Protein AF-A0A9P6KP27-F1 (afdb_monomer)

Sequence (230 aa):
MNKGDGKASRTPEKTGGDLRHHETIVHGTLKETIHSPPRKRSSQKEKKKATHSQTESHKRSKRKPKRSHPPRQKRAQQLPSHSYPHNDTRFPPPNTASPHPLHLSTKDGDHLAYHLLYENTDRKLSQQAKTFLSAAKTFRHDLPDDLDRETFVKTALQERKGIHRISDGRRGNIWRVDGAETQLAACLLGMKGVVVSAKGRRERFDLFGEGLEEAEGDVLLISRKVVYGE

pLDDT: mean 76.5, std 20.14, range [37.34, 97.56]

Nearest PDB structures (foldseek):
  3njc-assembly1_B  TM=3.451E-01  e=1.610E-01  Bacillus subtilis subsp. subtilis str. 168

Radius of gyration: 32.19 Å; Cα contacts (8 Å, |Δi|>4): 265; chains: 1; bounding box: 82×93×99 Å

Mean predicted aligned error: 16.48 Å

Solvent-accessible surface area (backbone atoms only — not comparable to full-atom values): 14837 Å² total; per-residue (Å²): 133,83,91,81,84,89,83,88,81,83,84,81,88,78,82,88,81,79,88,80,88,74,87,76,86,75,90,78,86,77,87,76,83,79,78,74,75,84,81,79,80,77,86,81,87,76,93,85,78,94,85,79,89,83,89,82,91,79,80,92,73,92,73,78,87,73,82,74,72,75,79,79,74,75,73,74,77,76,68,67,60,89,58,26,68,93,68,39,76,83,52,81,36,80,64,42,65,50,87,60,73,45,69,43,69,33,86,87,71,50,76,44,43,24,43,53,35,46,56,29,58,30,69,67,45,40,49,52,44,52,52,50,56,53,50,27,57,52,44,53,69,71,53,59,91,87,58,56,65,68,57,54,51,46,50,30,65,73,70,47,55,54,43,44,81,43,41,78,53,90,87,30,34,34,31,42,25,40,47,93,34,53,54,56,53,18,46,45,56,71,40,89,56,42,68,82,44,97,84,65,49,36,28,29,42,42,70,29,28,37,32,34,80,98,37,57,64,19,42,28,32,34,34,37,77,62,78,78,83,128

Secondary structure (DSSP, 8-state):
-----------------------------------PPP------------------------------PPP---------GGGSGGG-TTSPPTT----S-EEEE-TTS-EEEEEE-TT---HHHHHHHHHHHHHHHHHHHSS-TTS-HHHHHHHHHHHT-SEEEEE--TT-EEEEE-GGGHHHHHHHHH-S-EE-STT--EEEEEEEEEE-GGGTT-EEEEEEE-----

Foldseek 3Di:
DDDDDDDDDDDDDDDDDDDDDDDDDDPPDDDDPPPDDDPPPDDDDDDDDDDDDDDDDDDDDDDDDDPPDPPPPPPPPPPPCVQDVVSDVQDGHALEADPAWDWHQFPVRDIWTWDFLGNHNHPVSVVVQVVLLVVLVVLLVVPPPPDDLLVVLVCCLVVVPQKDFGDQDDQFTKMKGALVVSSSVSSQQPDPWHQNDPVRWTWHKDFTTATDDVRHNITMIGIDTDDDDD

Organism: NCBI:txid565426

Structure (mmCIF, N/CA/C/O backbone):
data_AF-A0A9P6KP27-F1
#
_entry.id   AF-A0A9P6KP27-F1
#
loop_
_atom_site.group_PDB
_atom_site.id
_atom_site.type_symbol
_atom_site.label_atom_id
_atom_site.label_alt_id
_atom_site.label_comp_id
_atom_site.label_asym_id
_atom_site.label_entity_id
_atom_site.label_seq_id
_atom_site.pdbx_PDB_ins_code
_atom_site.Cartn_x
_atom_site.Cartn_y
_atom_site.Cartn_z
_atom_site.occupancy
_atom_site.B_iso_or_equiv
_atom_site.auth_seq_id
_atom_site.auth_comp_id
_atom_site.auth_asym_id
_atom_site.auth_atom_id
_atom_site.pdbx_PDB_model_num
ATOM 1 N N . MET A 1 1 ? -42.965 51.734 -47.320 1.00 37.34 1 MET A N 1
ATOM 2 C CA . MET A 1 1 ? -44.208 51.046 -47.732 1.00 37.34 1 MET A CA 1
ATOM 3 C C . MET A 1 1 ? -44.084 49.572 -47.360 1.00 37.34 1 MET A C 1
ATOM 5 O O . MET A 1 1 ? -43.063 49.000 -47.698 1.00 37.34 1 MET A O 1
ATOM 9 N N . ASN A 1 2 ? -45.092 49.062 -46.632 1.00 39.25 2 ASN A N 1
ATOM 10 C CA . ASN A 1 2 ? -45.511 47.673 -46.317 1.00 39.25 2 ASN A CA 1
ATOM 11 C C . ASN A 1 2 ? -44.461 46.647 -45.836 1.00 39.25 2 ASN A C 1
ATOM 13 O O . ASN A 1 2 ? -43.487 46.390 -46.523 1.00 39.25 2 ASN A O 1
ATOM 17 N N . LYS A 1 3 ? -44.536 46.113 -44.602 1.00 47.28 3 LYS A N 1
ATOM 18 C CA . LYS A 1 3 ? -45.540 45.195 -43.987 1.00 47.28 3 LYS A CA 1
ATOM 19 C C . LYS A 1 3 ? -45.663 43.835 -44.698 1.00 47.28 3 LYS A C 1
ATOM 21 O O . LYS A 1 3 ? -45.990 43.800 -45.877 1.00 47.28 3 LYS A O 1
ATOM 26 N N . GLY A 1 4 ? -45.488 42.761 -43.922 1.00 45.09 4 GLY A N 1
ATOM 27 C CA . GLY A 1 4 ? -45.838 41.366 -44.236 1.00 45.09 4 GLY A CA 1
ATOM 28 C C . GLY A 1 4 ? -45.051 40.409 -43.328 1.00 45.09 4 GLY A C 1
ATOM 29 O O . GLY A 1 4 ? -43.864 40.216 -43.552 1.00 45.09 4 GLY A O 1
ATOM 30 N N . ASP A 1 5 ? -45.562 40.074 -42.136 1.00 51.44 5 ASP A N 1
ATOM 31 C CA . ASP A 1 5 ? -46.306 38.828 -41.826 1.00 51.44 5 ASP A CA 1
ATOM 32 C C . ASP A 1 5 ? -45.404 37.579 -41.957 1.00 51.44 5 ASP A C 1
ATOM 34 O O . ASP A 1 5 ? -44.911 37.268 -43.029 1.00 51.44 5 ASP A O 1
ATOM 38 N N . GLY A 1 6 ? -45.054 36.825 -40.912 1.00 47.12 6 GLY A N 1
ATOM 39 C CA . GLY A 1 6 ? -45.907 36.286 -39.858 1.00 47.12 6 GLY A CA 1
ATOM 40 C C . GLY A 1 6 ? -46.233 34.823 -40.184 1.00 47.12 6 GLY A C 1
ATOM 41 O O . GLY A 1 6 ? -47.074 34.574 -41.040 1.00 47.12 6 GLY A O 1
ATOM 42 N N . LYS A 1 7 ? -45.592 33.853 -39.509 1.00 58.19 7 LYS A N 1
ATOM 43 C CA . LYS A 1 7 ? -46.154 32.502 -39.300 1.00 58.19 7 LYS A CA 1
ATOM 44 C C . LYS A 1 7 ? -45.407 31.714 -38.221 1.00 58.19 7 LYS A C 1
ATOM 46 O O . LYS A 1 7 ? -44.311 31.204 -38.425 1.00 58.19 7 LYS A O 1
ATOM 51 N N . ALA A 1 8 ? -46.074 31.605 -37.077 1.00 48.78 8 ALA A N 1
ATOM 52 C CA . ALA A 1 8 ? -45.859 30.583 -36.067 1.00 48.78 8 ALA A CA 1
ATOM 53 C C . ALA A 1 8 ? -46.429 29.233 -36.544 1.00 48.78 8 ALA A C 1
ATOM 55 O O . ALA A 1 8 ? -47.443 29.187 -37.243 1.00 48.78 8 ALA A O 1
ATOM 56 N N . SER A 1 9 ? -45.810 28.124 -36.143 1.00 62.41 9 SER A N 1
ATOM 57 C CA . SER A 1 9 ? -46.372 26.764 -36.202 1.00 62.41 9 SER A CA 1
ATOM 58 C C . SER A 1 9 ? -45.703 25.954 -35.087 1.00 62.41 9 SER A C 1
ATOM 60 O O . SER A 1 9 ? -44.496 25.762 -35.105 1.00 62.41 9 SER A O 1
ATOM 62 N N . ARG A 1 10 ? -46.395 25.823 -33.950 1.00 54.41 10 ARG A N 1
ATOM 63 C CA . ARG A 1 10 ? -47.150 24.634 -33.503 1.00 54.41 10 ARG A CA 1
ATOM 64 C C . ARG A 1 10 ? -46.257 23.493 -32.996 1.00 54.41 10 ARG A C 1
ATOM 66 O O . ARG A 1 10 ? -45.622 22.777 -33.760 1.00 54.41 10 ARG A O 1
ATOM 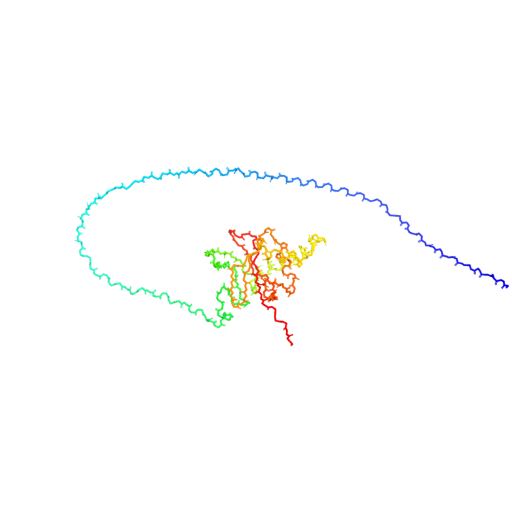73 N N . THR A 1 11 ? -46.297 23.347 -31.675 1.00 49.59 11 THR A N 1
ATOM 74 C CA . THR A 1 11 ? -46.007 22.150 -30.880 1.00 49.59 11 THR A CA 1
ATOM 75 C C . THR A 1 11 ? -46.818 20.935 -31.343 1.00 49.59 11 THR A C 1
ATOM 77 O O . THR A 1 11 ? -47.882 21.086 -31.951 1.00 49.59 11 THR A O 1
ATOM 80 N N . PRO A 1 12 ? -46.379 19.731 -30.946 1.00 62.91 12 PRO A N 1
ATOM 81 C CA . PRO A 1 12 ? -47.334 18.803 -30.365 1.00 62.91 12 PRO A CA 1
ATOM 82 C C . PRO A 1 12 ? -46.936 18.381 -28.950 1.00 62.91 12 PRO A C 1
ATOM 84 O O . PRO A 1 12 ? -45.796 18.017 -28.659 1.00 62.91 12 PRO A O 1
ATOM 87 N N . GLU A 1 13 ? -47.948 18.438 -28.094 1.00 50.09 13 GLU A N 1
ATOM 88 C CA . GLU A 1 13 ? -48.051 17.795 -26.794 1.00 50.09 13 GLU A CA 1
ATOM 89 C C . GLU A 1 13 ? -47.757 16.291 -26.882 1.00 50.09 13 GLU A C 1
ATOM 91 O O . GLU A 1 13 ? -48.219 15.598 -27.791 1.00 50.09 13 GLU A O 1
ATOM 96 N N . LYS A 1 14 ? -47.070 15.764 -25.867 1.00 56.59 14 LYS A N 1
ATOM 97 C CA . LYS A 1 14 ? -47.249 14.380 -25.427 1.00 56.59 14 LYS A CA 1
ATOM 98 C C . LYS A 1 14 ? -47.461 14.371 -23.916 1.00 56.59 14 LYS A C 1
ATOM 100 O O . LYS A 1 14 ? -46.520 14.527 -23.145 1.00 56.59 14 LYS A O 1
ATOM 105 N N . THR A 1 15 ? -48.741 14.280 -23.553 1.00 53.50 15 THR A N 1
ATOM 106 C CA . THR A 1 15 ? -49.311 13.285 -22.623 1.00 53.50 15 THR A CA 1
ATOM 107 C C . THR A 1 15 ? -48.266 12.464 -21.853 1.00 53.50 15 THR A C 1
ATOM 109 O O . THR A 1 15 ? -47.443 11.773 -22.441 1.00 53.50 15 THR A O 1
ATOM 112 N N . GLY A 1 16 ? -48.221 12.518 -20.523 1.00 43.81 16 GLY A N 1
ATOM 113 C CA . GLY A 1 16 ? -49.333 12.135 -19.652 1.00 43.81 16 GLY A CA 1
ATOM 114 C C . GLY A 1 16 ? -49.250 10.627 -19.411 1.00 43.81 16 GLY A C 1
ATOM 115 O O . GLY A 1 16 ? -49.905 9.857 -20.106 1.00 43.81 16 GLY A O 1
ATOM 116 N N . GLY A 1 17 ? -48.377 10.223 -18.486 1.00 53.19 17 GLY A N 1
ATOM 117 C CA . GLY A 1 17 ? -48.142 8.838 -18.088 1.00 53.19 17 GLY A CA 1
ATOM 118 C C . GLY A 1 17 ? -48.156 8.751 -16.571 1.00 53.19 17 GLY A C 1
ATOM 119 O O . GLY A 1 17 ? -47.247 9.239 -15.907 1.00 53.19 17 GLY A O 1
ATOM 120 N N . ASP A 1 18 ? -49.255 8.199 -16.088 1.00 47.81 18 ASP A N 1
ATOM 121 C CA . ASP A 1 18 ? -49.755 8.206 -14.726 1.00 47.81 18 ASP A CA 1
ATOM 122 C C . ASP A 1 18 ? -48.993 7.282 -13.760 1.00 47.81 18 ASP A C 1
ATOM 124 O O . ASP A 1 18 ? -48.368 6.297 -14.158 1.00 47.81 18 ASP A O 1
ATOM 128 N N . LEU A 1 19 ? -49.126 7.631 -12.479 1.00 51.78 19 LEU A N 1
ATOM 129 C CA . LEU A 1 19 ? -48.904 6.870 -11.249 1.00 51.78 19 LEU A CA 1
ATOM 130 C C . LEU A 1 19 ? -48.505 5.384 -11.371 1.00 51.78 19 LEU A C 1
ATOM 132 O O . LEU A 1 19 ? -49.312 4.561 -11.801 1.00 51.78 19 LEU A O 1
ATOM 136 N N . ARG A 1 20 ? -47.391 5.010 -10.715 1.00 54.81 20 ARG A N 1
ATOM 137 C CA . ARG A 1 20 ? -47.382 3.918 -9.713 1.00 54.81 20 ARG A CA 1
ATOM 138 C C . ARG A 1 20 ? -46.433 4.238 -8.562 1.00 54.81 20 ARG A C 1
ATOM 140 O O . ARG A 1 20 ? -45.215 4.182 -8.697 1.00 54.81 20 ARG A O 1
ATOM 147 N N . HIS A 1 21 ? -47.035 4.528 -7.416 1.00 50.09 21 HIS A N 1
ATOM 148 C CA . HIS A 1 21 ? -46.403 4.428 -6.112 1.00 50.09 21 HIS A CA 1
ATOM 149 C C . HIS A 1 21 ? -46.003 2.971 -5.858 1.00 50.09 21 HIS A C 1
ATOM 151 O O . HIS A 1 21 ? -46.862 2.095 -5.796 1.00 50.09 21 HIS A O 1
ATOM 157 N N . HIS A 1 22 ? -44.712 2.724 -5.669 1.00 46.62 22 HIS A N 1
ATOM 158 C CA . HIS A 1 22 ? -44.250 1.603 -4.863 1.00 46.62 22 HIS A CA 1
ATOM 159 C C . HIS A 1 22 ? -43.457 2.179 -3.694 1.00 46.62 22 HIS A C 1
ATOM 161 O O . HIS A 1 22 ? -42.242 2.347 -3.753 1.00 46.62 22 HIS A O 1
ATOM 167 N N . GLU A 1 23 ? -44.181 2.488 -2.619 1.00 42.44 23 GLU A N 1
ATOM 168 C CA . GLU A 1 23 ? -43.611 2.416 -1.281 1.00 42.44 23 GLU A CA 1
ATOM 169 C C . GLU A 1 23 ? -43.138 0.976 -1.077 1.00 42.44 23 GLU A C 1
ATOM 171 O O . GLU A 1 23 ? -43.930 0.036 -1.073 1.00 42.44 23 GLU A O 1
ATOM 176 N N . THR A 1 24 ? -41.830 0.784 -0.939 1.00 49.56 24 THR A N 1
ATOM 177 C CA . THR A 1 24 ? -41.309 -0.396 -0.252 1.00 49.56 24 THR A CA 1
ATOM 178 C C . THR A 1 24 ? -40.550 0.109 0.955 1.00 49.56 24 THR A C 1
ATOM 180 O O . THR A 1 24 ? -39.384 0.488 0.893 1.00 49.56 24 THR A O 1
ATOM 183 N N . ILE A 1 25 ? -41.288 0.157 2.056 1.00 44.69 25 ILE A N 1
ATOM 184 C CA . ILE A 1 25 ? -40.769 0.259 3.407 1.00 44.69 25 ILE A CA 1
ATOM 185 C C . ILE A 1 25 ? -39.931 -1.000 3.647 1.00 44.69 25 ILE A C 1
ATOM 187 O O . ILE A 1 25 ? -40.474 -2.097 3.758 1.00 44.69 25 ILE A O 1
ATOM 191 N N . VAL A 1 26 ? -38.612 -0.852 3.751 1.00 49.75 26 VAL A N 1
ATOM 192 C CA . VAL A 1 26 ? -37.774 -1.834 4.444 1.00 49.75 26 VAL A CA 1
ATOM 193 C C . VAL A 1 26 ? -37.204 -1.141 5.670 1.00 49.75 26 VAL A C 1
ATOM 195 O O . VAL A 1 26 ? -36.160 -0.494 5.636 1.00 49.75 26 VAL A O 1
ATOM 198 N N . HIS A 1 27 ? -37.945 -1.268 6.770 1.00 41.94 27 HIS A N 1
ATOM 199 C CA . HIS A 1 27 ? -37.415 -1.097 8.114 1.00 41.94 27 HIS A CA 1
ATOM 200 C C . HIS A 1 27 ? -36.310 -2.140 8.333 1.00 41.94 27 HIS A C 1
ATOM 202 O O . HIS A 1 27 ? -36.585 -3.302 8.613 1.00 41.94 27 HIS A O 1
ATOM 208 N N . GLY A 1 28 ? -35.057 -1.713 8.192 1.00 41.00 28 GLY A N 1
ATOM 209 C CA . GLY A 1 28 ? -33.868 -2.456 8.599 1.00 41.00 28 GLY A CA 1
ATOM 210 C C . GLY A 1 28 ? -33.261 -1.830 9.846 1.00 41.00 28 GLY A C 1
ATOM 211 O O . GLY A 1 28 ? -32.228 -1.172 9.785 1.00 41.00 28 GLY A O 1
ATOM 212 N N . THR A 1 29 ? -33.944 -1.984 10.975 1.00 42.47 29 THR A N 1
ATOM 213 C CA . THR A 1 29 ? -33.467 -1.603 12.304 1.00 42.47 29 THR A CA 1
ATOM 214 C C . THR A 1 29 ? -32.345 -2.556 12.718 1.00 42.47 29 THR A C 1
ATOM 216 O O . THR A 1 29 ? -32.619 -3.704 13.044 1.00 42.47 29 THR A O 1
ATOM 219 N N . LEU A 1 30 ? -31.098 -2.090 12.768 1.00 44.19 30 LEU A N 1
ATOM 220 C CA . LEU A 1 30 ? -30.044 -2.724 13.568 1.00 44.19 30 LEU A CA 1
ATOM 221 C C . LEU A 1 30 ? -29.336 -1.645 14.386 1.00 44.19 30 LEU A C 1
ATOM 223 O O . LEU A 1 30 ? -28.258 -1.152 14.069 1.00 44.19 30 LEU A O 1
ATOM 227 N N . LYS A 1 31 ? -30.011 -1.268 15.475 1.00 46.78 31 LYS A N 1
ATOM 228 C CA . LYS A 1 31 ? -29.334 -0.862 16.701 1.00 46.78 31 LYS A CA 1
ATOM 229 C C . LYS A 1 31 ? -28.790 -2.136 17.338 1.00 46.78 31 LYS A C 1
ATOM 231 O O . LYS A 1 31 ? -29.571 -2.872 17.920 1.00 46.78 31 LYS A O 1
ATOM 236 N N . GLU A 1 32 ? -27.481 -2.333 17.314 1.00 43.91 32 GLU A N 1
ATOM 237 C CA . GLU A 1 32 ? -26.788 -2.928 18.457 1.00 43.91 32 GLU A CA 1
ATOM 238 C C . GLU A 1 32 ? -25.530 -2.113 18.736 1.00 43.91 32 GLU A C 1
ATOM 240 O O . GLU A 1 32 ? -24.425 -2.364 18.267 1.00 43.91 32 GLU A O 1
ATOM 245 N N . THR A 1 33 ? -25.747 -1.063 19.522 1.00 43.41 33 THR A N 1
ATOM 246 C CA . THR A 1 33 ? -24.715 -0.386 20.289 1.00 43.41 33 THR A CA 1
ATOM 247 C C . THR A 1 33 ? -24.186 -1.380 21.323 1.00 43.41 33 THR A C 1
ATOM 249 O O . THR A 1 33 ? -24.690 -1.433 22.445 1.00 43.41 33 THR A O 1
ATOM 252 N N . ILE A 1 34 ? -23.178 -2.180 20.968 1.00 45.47 34 ILE A N 1
ATOM 253 C CA . ILE A 1 34 ? -22.448 -2.992 21.946 1.00 45.47 34 ILE A CA 1
ATOM 254 C C . ILE A 1 34 ? -21.653 -2.030 22.833 1.00 45.47 34 ILE A C 1
ATOM 256 O O . ILE A 1 34 ? -20.528 -1.626 22.536 1.00 45.47 34 ILE A O 1
ATOM 260 N N . HIS A 1 35 ? -22.285 -1.637 23.938 1.00 42.88 35 HIS A N 1
ATOM 261 C CA . HIS A 1 35 ? -21.628 -1.058 25.097 1.00 42.88 35 HIS A CA 1
ATOM 262 C C . HIS A 1 35 ? -20.654 -2.098 25.646 1.00 42.88 35 HIS A C 1
ATOM 264 O O . HIS A 1 35 ? -21.020 -2.976 26.425 1.00 42.88 35 HIS A O 1
ATOM 270 N N . SER A 1 36 ? -19.398 -2.000 25.225 1.00 42.19 36 SER A N 1
ATOM 271 C CA . SER A 1 36 ? -18.312 -2.702 25.894 1.00 42.19 36 SER A CA 1
ATOM 272 C C . SER A 1 36 ? -18.166 -2.129 27.308 1.00 42.19 36 SER A C 1
ATOM 274 O O . SER A 1 36 ? -17.994 -0.916 27.455 1.00 42.19 36 SER A O 1
ATOM 276 N N . PRO A 1 37 ? -18.251 -2.950 28.368 1.00 60.59 37 PRO A N 1
ATOM 277 C CA . PRO A 1 37 ? -18.077 -2.465 29.727 1.00 60.59 37 PRO A CA 1
ATOM 278 C C . PRO A 1 37 ? -16.636 -1.968 29.943 1.00 60.59 37 PRO A C 1
ATOM 280 O O . PRO A 1 37 ? -15.689 -2.542 29.395 1.00 60.59 37 PRO A O 1
ATOM 283 N N . PRO A 1 38 ? -16.429 -0.926 30.770 1.00 56.72 38 PRO A N 1
ATOM 284 C CA . PRO A 1 38 ? -15.098 -0.424 31.079 1.00 56.72 38 PRO A CA 1
ATOM 285 C C . PRO A 1 38 ? -14.273 -1.508 31.782 1.00 56.72 38 PRO A C 1
ATOM 287 O O . PRO A 1 38 ? -14.578 -1.937 32.899 1.00 56.72 38 PRO A O 1
ATOM 290 N N . ARG A 1 39 ? -13.190 -1.941 31.128 1.00 45.44 39 ARG A N 1
ATOM 291 C CA . ARG A 1 39 ? -12.172 -2.822 31.711 1.00 45.44 39 ARG A CA 1
ATOM 292 C C . ARG A 1 39 ? -11.518 -2.100 32.892 1.00 45.44 39 ARG A C 1
ATOM 294 O O . ARG A 1 39 ? -10.644 -1.252 32.717 1.00 45.44 39 ARG A O 1
ATOM 301 N N . LYS A 1 40 ? -11.927 -2.458 34.111 1.00 50.31 40 LYS A N 1
ATOM 302 C CA . LYS A 1 40 ? -11.220 -2.107 35.346 1.00 50.31 40 LYS A CA 1
ATOM 303 C C . LYS A 1 40 ? -9.813 -2.710 35.282 1.00 50.31 40 LYS A C 1
ATOM 305 O O . LYS A 1 40 ? -9.631 -3.902 35.509 1.00 50.31 40 LYS A O 1
ATOM 310 N N . ARG A 1 41 ? -8.808 -1.888 34.963 1.00 47.12 41 ARG A N 1
ATOM 311 C CA . ARG A 1 41 ? -7.397 -2.196 35.227 1.00 47.12 41 ARG A CA 1
ATOM 312 C C . ARG A 1 41 ? -7.200 -2.168 36.741 1.00 47.12 41 ARG A C 1
ATOM 314 O O . ARG A 1 41 ? -7.000 -1.108 37.325 1.00 47.12 41 ARG A O 1
ATOM 321 N N . SER A 1 42 ? -7.303 -3.331 37.377 1.00 48.69 42 SER A N 1
ATOM 322 C CA . SER A 1 42 ? -6.872 -3.518 38.757 1.00 48.69 42 SER A CA 1
ATOM 323 C C . SER A 1 42 ? -5.350 -3.440 38.811 1.00 48.69 42 SER A C 1
ATOM 325 O O . SER A 1 42 ? -4.631 -4.348 38.398 1.00 48.69 42 SER A O 1
ATOM 327 N N . SER A 1 43 ? -4.875 -2.322 39.329 1.00 51.22 43 SER A N 1
ATOM 328 C CA . SER A 1 43 ? -3.573 -2.159 39.946 1.00 51.22 43 SER A CA 1
ATOM 329 C C . SER A 1 43 ? -3.437 -3.159 41.098 1.00 51.22 43 SER A C 1
ATOM 331 O O . SER A 1 43 ? -4.040 -2.978 42.152 1.00 51.22 43 SER A O 1
ATOM 333 N N . GLN A 1 44 ? -2.614 -4.194 40.926 1.00 49.50 44 GLN A N 1
ATOM 334 C CA . GLN A 1 44 ? -2.046 -4.913 42.062 1.00 49.50 44 GLN A CA 1
ATOM 335 C C . GLN A 1 44 ? -0.525 -4.903 41.996 1.00 49.50 44 GLN A C 1
ATOM 337 O O . GLN A 1 44 ? 0.121 -5.336 41.046 1.00 49.50 44 GLN A O 1
ATOM 342 N N . LYS A 1 45 ? -0.003 -4.303 43.059 1.00 49.78 45 LYS A N 1
ATOM 343 C CA . LYS A 1 45 ? 1.371 -4.004 43.399 1.00 49.78 45 LYS A CA 1
ATOM 344 C C . LYS A 1 45 ? 1.628 -4.776 44.690 1.00 49.78 45 LYS A C 1
ATOM 346 O O . LYS A 1 45 ? 1.203 -4.325 45.743 1.00 49.78 45 LYS A O 1
ATOM 351 N N . GLU A 1 46 ? 2.325 -5.899 44.617 1.00 49.31 46 GLU A N 1
ATOM 352 C CA . GLU A 1 46 ? 3.010 -6.553 45.744 1.00 49.31 46 GLU A CA 1
ATOM 353 C C . GLU A 1 46 ? 4.276 -7.171 45.128 1.00 49.31 46 GLU A C 1
ATOM 355 O O . GLU A 1 46 ? 4.175 -7.981 44.219 1.00 49.31 46 GLU A O 1
ATOM 360 N N . LYS A 1 47 ? 5.512 -6.701 45.352 1.00 50.84 47 LYS A N 1
ATOM 361 C CA . LYS A 1 47 ? 6.286 -6.551 46.600 1.00 50.84 47 LYS A CA 1
ATOM 362 C C . LYS A 1 47 ? 6.168 -7.756 47.534 1.00 50.84 47 LYS A C 1
ATOM 364 O O . LYS A 1 47 ? 5.270 -7.779 48.362 1.00 50.84 47 LYS A O 1
ATOM 369 N N . LYS A 1 48 ? 7.151 -8.663 47.442 1.00 50.41 48 LYS A N 1
ATOM 370 C CA . LYS A 1 48 ? 7.761 -9.531 48.482 1.00 50.41 48 LYS A CA 1
ATOM 371 C C . LYS A 1 48 ? 8.662 -10.539 47.741 1.00 50.41 48 LYS A C 1
ATOM 373 O O . LYS A 1 48 ? 8.300 -10.957 46.655 1.00 50.41 48 LYS A O 1
ATOM 378 N N . LYS A 1 49 ? 9.807 -11.022 48.211 1.00 51.38 49 LYS A N 1
ATOM 379 C CA . LYS A 1 49 ? 10.764 -10.684 49.274 1.00 51.38 49 LYS A CA 1
ATOM 380 C C . LYS A 1 49 ? 11.923 -11.670 49.026 1.00 51.38 49 LYS A C 1
ATOM 382 O O . LYS A 1 49 ? 11.665 -12.832 48.731 1.00 51.38 49 LYS A O 1
ATOM 387 N N . ALA A 1 50 ? 13.168 -11.211 49.095 1.00 48.22 50 ALA A N 1
ATOM 388 C CA . ALA A 1 50 ? 14.349 -12.074 49.062 1.00 48.22 50 ALA A CA 1
ATOM 389 C C . ALA A 1 50 ? 14.452 -12.939 50.328 1.00 48.22 50 ALA A C 1
ATOM 391 O O . ALA A 1 50 ? 14.062 -12.436 51.378 1.00 48.22 50 ALA A O 1
ATOM 392 N N . THR A 1 51 ? 15.010 -14.156 50.188 1.00 43.00 51 THR A N 1
ATOM 393 C CA . THR A 1 51 ? 15.717 -15.060 51.149 1.00 43.00 51 THR A CA 1
ATOM 394 C C . THR A 1 51 ? 15.459 -16.514 50.714 1.00 43.00 51 THR A C 1
ATOM 396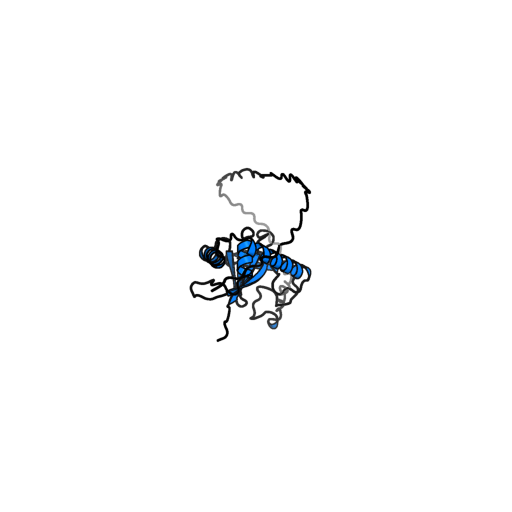 O O . THR A 1 51 ? 14.366 -16.791 50.247 1.00 43.00 51 THR A O 1
ATOM 399 N N . HIS A 1 52 ? 16.317 -17.525 50.828 1.00 43.41 52 HIS A N 1
ATOM 400 C CA . HIS A 1 52 ? 17.689 -17.711 51.289 1.00 43.41 52 HIS A CA 1
ATOM 401 C C . HIS A 1 52 ? 18.124 -19.101 50.768 1.00 43.41 52 HIS A C 1
ATOM 403 O O . HIS A 1 52 ? 17.302 -19.916 50.356 1.00 43.41 52 HIS A O 1
ATOM 409 N N . SER A 1 53 ? 19.427 -19.332 50.789 1.00 46.97 53 SER A N 1
ATOM 410 C CA . SER A 1 53 ? 20.171 -20.550 50.465 1.00 46.97 53 SER A CA 1
ATOM 411 C C . SER A 1 53 ? 19.642 -21.858 51.059 1.00 46.97 53 SER A C 1
ATOM 413 O O . SER A 1 53 ? 19.317 -21.895 52.241 1.00 46.97 53 SER A O 1
ATOM 415 N N . GLN A 1 54 ? 19.788 -22.957 50.311 1.00 47.09 54 GLN A N 1
ATOM 416 C CA . GLN A 1 54 ? 20.288 -24.210 50.877 1.00 47.09 54 GLN A CA 1
ATOM 417 C C . GLN A 1 54 ? 21.065 -25.026 49.835 1.00 47.09 54 GLN A C 1
ATOM 419 O O . GLN A 1 54 ? 20.624 -25.290 48.720 1.00 47.09 54 GLN A O 1
ATOM 424 N N . THR A 1 55 ? 22.285 -25.343 50.247 1.00 47.44 55 THR A N 1
ATOM 425 C CA . THR A 1 55 ? 23.221 -26.330 49.725 1.00 47.44 55 THR A CA 1
ATOM 426 C C . THR A 1 55 ? 22.613 -27.725 49.725 1.00 47.44 55 THR A C 1
ATOM 428 O O . THR A 1 55 ? 22.119 -28.138 50.766 1.00 47.44 55 THR A O 1
ATOM 431 N N . GLU A 1 56 ? 22.795 -28.500 48.654 1.00 51.75 56 GLU A N 1
ATOM 432 C CA . GLU A 1 56 ? 22.992 -29.940 48.819 1.00 51.75 56 GLU A CA 1
ATOM 433 C C . GLU A 1 56 ? 23.804 -30.564 47.680 1.00 51.75 56 GLU A C 1
ATOM 435 O O . GLU A 1 56 ? 23.512 -30.485 46.488 1.00 51.75 56 GLU A O 1
ATOM 440 N N . SER A 1 57 ? 24.908 -31.153 48.112 1.00 53.72 57 SER A N 1
ATOM 441 C CA . SER A 1 57 ? 25.935 -31.853 47.367 1.00 53.72 57 SER A CA 1
ATOM 442 C C . SER A 1 57 ? 25.507 -33.282 47.042 1.00 53.72 57 SER A C 1
ATOM 444 O O . SER A 1 57 ? 25.441 -34.133 47.932 1.00 53.72 57 SER A O 1
ATOM 446 N N . HIS A 1 58 ? 25.330 -33.595 45.755 1.00 48.31 58 HIS A N 1
ATOM 447 C CA . HIS A 1 58 ? 25.152 -34.970 45.284 1.00 48.31 58 HIS A CA 1
ATOM 448 C C . HIS A 1 58 ? 26.141 -35.361 44.176 1.00 48.31 58 HIS A C 1
ATOM 450 O O . HIS A 1 58 ? 26.053 -34.969 43.018 1.00 48.31 58 HIS A O 1
ATOM 456 N N . LYS A 1 59 ? 27.112 -36.168 44.621 1.00 48.56 59 LYS A N 1
ATOM 457 C CA . LYS A 1 59 ? 27.696 -37.365 43.994 1.00 48.56 59 LYS A CA 1
ATOM 458 C C . LYS A 1 59 ? 27.893 -37.350 42.468 1.00 48.56 59 LYS A C 1
ATOM 460 O O . LYS A 1 59 ? 27.017 -37.677 41.673 1.00 48.56 59 LYS A O 1
ATOM 465 N N . ARG A 1 60 ? 29.166 -37.148 42.107 1.00 52.94 60 ARG A N 1
ATOM 466 C CA . ARG A 1 60 ? 29.827 -37.580 40.865 1.00 52.94 60 ARG A CA 1
ATOM 467 C C . ARG A 1 60 ? 29.392 -38.995 40.446 1.00 52.94 60 ARG A C 1
ATOM 469 O O . ARG A 1 60 ? 29.835 -39.975 41.038 1.00 52.94 60 ARG A O 1
ATOM 476 N N . SER A 1 61 ? 28.653 -39.100 39.342 1.00 53.88 61 SER A N 1
ATOM 477 C CA . SER A 1 61 ? 28.624 -40.307 38.506 1.00 53.88 61 SER A CA 1
ATOM 478 C C . SER A 1 61 ? 29.423 -40.023 37.230 1.00 53.88 61 SER A C 1
ATOM 480 O O . SER A 1 61 ? 29.099 -39.111 36.465 1.00 53.88 61 SER A O 1
ATOM 482 N N . LYS A 1 62 ? 30.511 -40.772 37.020 1.00 57.16 62 LYS A N 1
ATOM 483 C CA . LYS A 1 62 ? 31.327 -40.722 35.802 1.00 57.16 62 LYS A CA 1
ATOM 484 C C . LYS A 1 62 ? 30.528 -41.338 34.646 1.00 57.16 62 LYS A C 1
ATOM 486 O O . LYS A 1 62 ? 30.542 -42.552 34.458 1.00 57.16 62 LYS A O 1
ATOM 491 N N . ARG A 1 63 ? 29.832 -40.508 33.864 1.00 53.06 63 ARG A N 1
ATOM 492 C CA . ARG A 1 63 ? 29.265 -40.910 32.568 1.00 53.06 63 ARG A CA 1
ATOM 493 C C . ARG A 1 63 ? 30.297 -40.691 31.460 1.00 53.06 63 ARG A C 1
ATOM 495 O O . ARG A 1 63 ? 30.894 -39.625 31.354 1.00 53.06 63 ARG A O 1
ATOM 502 N N . LYS A 1 64 ? 30.506 -41.745 30.667 1.00 66.06 64 LYS A N 1
ATOM 503 C CA . LYS A 1 64 ? 31.401 -41.822 29.502 1.00 66.06 64 LYS A CA 1
ATOM 504 C C . LYS A 1 64 ? 31.130 -40.674 28.509 1.00 66.06 64 LYS A C 1
ATOM 506 O O . LYS A 1 64 ? 29.964 -40.309 28.342 1.00 66.06 64 LYS A O 1
ATOM 511 N N . PRO A 1 65 ? 32.151 -40.148 27.806 1.00 55.72 65 PRO A N 1
ATOM 512 C CA . PRO A 1 65 ? 31.953 -39.116 26.796 1.00 55.72 65 PRO A CA 1
ATOM 513 C C . PRO A 1 65 ? 31.185 -39.715 25.613 1.00 55.72 65 PRO A C 1
ATOM 515 O O . PRO A 1 65 ? 31.728 -40.474 24.810 1.00 55.72 65 PRO A O 1
ATOM 518 N N . LYS A 1 66 ? 29.890 -39.399 25.509 1.00 59.88 66 LYS A N 1
ATOM 519 C CA . LYS A 1 66 ? 29.151 -39.595 24.261 1.00 59.88 66 LYS A CA 1
ATOM 520 C C . LYS A 1 66 ? 29.744 -38.616 23.255 1.00 59.88 66 LYS A C 1
ATOM 522 O O . LYS A 1 66 ? 29.652 -37.410 23.459 1.00 59.88 66 LYS A O 1
ATOM 527 N N . ARG A 1 67 ? 30.368 -39.153 22.202 1.00 59.72 67 ARG A N 1
ATOM 528 C CA . ARG A 1 67 ? 30.773 -38.416 21.000 1.00 59.72 67 ARG A CA 1
ATOM 529 C C . ARG A 1 67 ? 29.606 -37.528 20.566 1.00 59.72 67 ARG A C 1
ATOM 531 O O . ARG A 1 67 ? 28.599 -38.026 20.068 1.00 59.72 67 ARG A O 1
ATOM 538 N N . SER A 1 68 ? 29.726 -36.229 20.811 1.00 60.59 68 SER A N 1
ATOM 539 C CA . SER A 1 68 ? 28.824 -35.226 20.270 1.00 60.59 68 SER A CA 1
ATOM 540 C C . SER A 1 68 ? 29.047 -35.204 18.768 1.00 60.59 68 SER A C 1
ATOM 542 O O . SER A 1 68 ? 30.095 -34.759 18.299 1.00 60.59 68 SER A O 1
ATOM 544 N N . HIS A 1 69 ? 28.087 -35.732 18.012 1.00 68.38 69 HIS A N 1
ATOM 545 C CA . HIS A 1 69 ? 28.019 -35.435 16.590 1.00 68.38 69 HIS A CA 1
ATOM 546 C C . HIS A 1 69 ? 28.019 -33.909 16.431 1.00 68.38 69 HIS A C 1
ATOM 548 O O . HIS A 1 69 ? 27.322 -33.233 17.198 1.00 68.38 69 HIS A O 1
ATOM 554 N N . PRO A 1 70 ? 28.808 -33.355 15.495 1.00 65.88 70 PRO A N 1
ATOM 555 C CA . PRO A 1 70 ? 28.772 -31.928 15.238 1.00 65.88 70 PRO A CA 1
ATOM 556 C C . PRO A 1 70 ? 27.324 -31.533 14.924 1.00 65.88 70 PRO A C 1
ATOM 558 O O . PRO A 1 70 ? 26.610 -32.311 14.275 1.00 65.88 70 PRO A O 1
ATOM 561 N N . PRO A 1 71 ? 26.858 -30.367 15.400 1.00 62.44 71 PRO A N 1
ATOM 562 C CA . PRO A 1 71 ? 25.529 -29.890 15.070 1.00 62.44 71 PRO A CA 1
ATOM 563 C C . PRO A 1 71 ? 25.414 -29.889 13.550 1.00 62.44 71 PRO A C 1
ATOM 565 O O . PRO A 1 71 ? 26.224 -29.270 12.860 1.00 62.44 71 PRO A O 1
ATOM 568 N N . ARG A 1 72 ? 24.439 -30.647 13.035 1.00 59.75 72 ARG A N 1
ATOM 569 C CA . ARG A 1 72 ? 24.069 -30.677 11.621 1.00 59.75 72 ARG A CA 1
ATOM 570 C C . ARG A 1 72 ? 23.747 -29.238 11.245 1.00 59.75 72 ARG A C 1
ATOM 572 O O . ARG A 1 72 ? 22.643 -28.769 11.517 1.00 59.75 72 ARG A O 1
ATOM 579 N N . GLN A 1 73 ? 24.737 -28.528 10.704 1.00 60.09 73 GLN A N 1
ATOM 580 C CA . GLN A 1 73 ? 24.566 -27.187 10.177 1.00 60.09 73 GLN A CA 1
ATOM 581 C C . GLN A 1 73 ? 23.437 -27.312 9.165 1.00 60.09 73 GLN A C 1
ATOM 583 O O . GLN A 1 73 ? 23.579 -27.975 8.135 1.00 60.09 73 GLN A O 1
ATOM 588 N N . LYS A 1 74 ? 22.268 -26.769 9.517 1.00 56.78 74 LYS A N 1
ATOM 589 C CA . LYS A 1 74 ? 21.180 -26.580 8.571 1.00 56.78 74 LYS A CA 1
ATOM 590 C C . LYS A 1 74 ? 21.786 -25.692 7.501 1.00 56.78 74 LYS A C 1
ATOM 592 O O . LYS A 1 74 ? 21.989 -24.507 7.737 1.00 56.78 74 LYS A O 1
ATOM 597 N N . ARG A 1 75 ? 22.191 -26.312 6.391 1.00 49.91 75 ARG A N 1
ATOM 598 C CA . ARG A 1 75 ? 22.691 -25.646 5.197 1.00 49.91 75 ARG A CA 1
ATOM 599 C C . ARG A 1 75 ? 21.630 -24.609 4.870 1.00 49.91 75 ARG A C 1
ATOM 601 O O . ARG A 1 75 ? 20.536 -24.987 4.457 1.00 49.91 75 ARG A O 1
ATOM 608 N N . ALA A 1 76 ? 21.910 -23.346 5.195 1.00 56.19 76 ALA A N 1
ATOM 609 C CA . ALA A 1 76 ? 21.047 -22.243 4.829 1.00 56.19 76 ALA A CA 1
ATOM 610 C C . ALA A 1 76 ? 20.882 -22.387 3.323 1.00 56.19 76 ALA A C 1
ATOM 612 O O . ALA A 1 76 ? 21.874 -22.340 2.591 1.00 56.19 76 ALA A O 1
ATOM 613 N N . GLN A 1 77 ? 19.673 -22.737 2.885 1.00 58.72 77 GLN A N 1
ATOM 614 C CA . GLN A 1 77 ? 19.377 -22.798 1.469 1.00 58.72 77 GLN A CA 1
ATOM 615 C C . GLN A 1 77 ? 19.604 -21.373 0.986 1.00 58.72 77 GLN A C 1
ATOM 617 O O . GLN A 1 77 ? 18.835 -20.474 1.317 1.00 58.72 77 GLN A O 1
ATOM 622 N N . GLN A 1 78 ? 20.738 -21.150 0.323 1.00 53.78 78 GLN A N 1
ATOM 623 C CA . GLN A 1 78 ? 20.996 -19.909 -0.375 1.00 53.78 78 GLN A CA 1
ATOM 624 C C . GLN A 1 78 ? 19.935 -19.860 -1.466 1.00 53.78 78 GLN A C 1
ATOM 626 O O . GLN A 1 78 ? 20.072 -20.502 -2.505 1.00 53.78 78 GLN A O 1
ATOM 631 N N . LEU A 1 79 ? 18.823 -19.185 -1.166 1.00 56.09 79 LEU A N 1
ATOM 632 C CA . LEU A 1 79 ? 17.838 -18.811 -2.163 1.00 56.09 79 LEU A CA 1
ATOM 633 C C . LEU A 1 79 ? 18.619 -18.128 -3.290 1.00 56.09 79 LEU A C 1
ATOM 635 O O . LEU A 1 79 ? 19.422 -17.237 -2.993 1.00 56.09 79 LEU A O 1
ATOM 639 N N . PRO A 1 80 ? 18.465 -18.563 -4.550 1.00 52.31 80 PRO A N 1
ATOM 640 C CA . PRO A 1 80 ? 19.217 -17.988 -5.652 1.00 52.31 80 PRO A CA 1
ATOM 641 C C . PRO A 1 80 ? 18.953 -16.479 -5.693 1.00 52.31 80 PRO A C 1
ATOM 643 O O . PRO A 1 80 ? 17.837 -16.039 -5.981 1.00 52.31 80 PRO A O 1
ATOM 646 N N . SER A 1 81 ? 19.983 -15.689 -5.372 1.00 57.69 81 SER A N 1
ATOM 647 C CA . SER A 1 81 ? 19.921 -14.225 -5.246 1.00 57.69 81 SER A CA 1
ATOM 648 C C . SER A 1 81 ? 19.416 -13.553 -6.522 1.00 57.69 81 SER A C 1
ATOM 650 O O . SER A 1 81 ? 18.759 -12.520 -6.457 1.00 57.69 81 SER A O 1
ATOM 652 N N . HIS A 1 82 ? 19.631 -14.197 -7.672 1.00 59.44 82 HIS A N 1
ATOM 653 C CA . HIS A 1 82 ? 19.156 -13.763 -8.985 1.00 59.44 82 HIS A CA 1
ATOM 654 C C . HIS A 1 82 ? 17.631 -13.656 -9.109 1.00 59.44 82 HIS A C 1
ATOM 656 O O . HIS A 1 82 ? 17.153 -12.984 -10.017 1.00 59.44 82 HIS A O 1
ATOM 662 N N . SER A 1 83 ? 16.867 -14.295 -8.221 1.00 71.25 83 SER A N 1
ATOM 663 C CA . SER A 1 83 ? 15.405 -14.218 -8.254 1.00 71.25 83 SER A CA 1
ATOM 664 C C . SER A 1 83 ? 14.855 -12.944 -7.604 1.00 71.25 83 SER A C 1
ATOM 666 O O . SER A 1 83 ? 13.794 -12.480 -8.005 1.00 71.25 83 SER A O 1
ATOM 668 N N . TYR A 1 84 ? 15.566 -12.327 -6.654 1.00 72.81 84 TYR A N 1
ATOM 669 C CA . TYR A 1 84 ? 15.065 -11.165 -5.912 1.00 72.81 84 TYR A CA 1
ATOM 670 C C . TYR A 1 84 ? 15.552 -9.852 -6.541 1.00 72.81 84 TYR A C 1
ATOM 672 O O . TYR A 1 84 ? 16.754 -9.563 -6.496 1.00 72.81 84 TYR A O 1
ATOM 680 N N . PRO A 1 85 ? 14.656 -9.001 -7.085 1.00 74.25 85 PRO A N 1
ATOM 681 C CA . PRO A 1 85 ? 15.060 -7.737 -7.690 1.00 74.25 85 PRO A CA 1
ATOM 682 C C . PRO A 1 85 ? 15.866 -6.884 -6.712 1.00 74.25 85 PRO A C 1
ATOM 684 O O . PRO A 1 85 ? 15.442 -6.640 -5.582 1.00 74.25 85 PRO A O 1
ATOM 687 N N . HIS A 1 86 ? 17.037 -6.424 -7.152 1.00 76.94 86 HIS A N 1
ATOM 688 C CA . HIS A 1 86 ? 17.954 -5.607 -6.350 1.00 76.94 86 HIS A CA 1
ATOM 689 C C . HIS A 1 86 ? 18.410 -6.252 -5.023 1.00 76.94 86 HIS A C 1
ATOM 691 O O . HIS A 1 86 ? 18.856 -5.525 -4.127 1.00 76.94 86 HIS A O 1
ATOM 697 N N . ASN A 1 87 ? 18.338 -7.586 -4.903 1.00 74.94 87 ASN A N 1
ATOM 698 C CA . ASN A 1 87 ? 18.566 -8.358 -3.672 1.00 74.94 87 ASN A CA 1
ATOM 699 C C . ASN A 1 87 ? 17.601 -7.995 -2.525 1.00 74.94 87 ASN A C 1
ATOM 701 O O . ASN A 1 87 ? 17.952 -8.116 -1.353 1.00 74.94 87 ASN A O 1
ATOM 705 N N . ASP A 1 88 ? 16.402 -7.505 -2.849 1.00 81.25 88 ASP A N 1
ATOM 706 C CA . ASP A 1 88 ? 15.383 -7.145 -1.865 1.00 81.25 88 ASP A CA 1
ATOM 707 C C . ASP A 1 88 ? 14.525 -8.366 -1.508 1.00 81.25 88 ASP A C 1
ATOM 709 O O . ASP A 1 88 ? 13.613 -8.739 -2.245 1.00 81.25 88 ASP A O 1
ATOM 713 N N . THR A 1 89 ? 14.846 -8.996 -0.379 1.00 81.94 89 THR A N 1
ATOM 714 C CA . THR A 1 89 ? 14.226 -10.244 0.094 1.00 81.94 89 THR A CA 1
ATOM 715 C C . THR A 1 89 ? 12.995 -10.031 0.972 1.00 81.94 89 THR A C 1
ATOM 717 O O . THR A 1 89 ? 12.441 -11.005 1.478 1.00 81.94 89 THR A O 1
ATOM 720 N N . ARG A 1 90 ? 12.545 -8.780 1.162 1.00 84.25 90 ARG A N 1
ATOM 721 C CA . ARG A 1 90 ? 11.391 -8.455 2.024 1.00 84.25 90 ARG A CA 1
ATOM 722 C C . ARG A 1 90 ? 10.089 -9.099 1.543 1.00 84.25 90 ARG A C 1
ATOM 724 O O . ARG A 1 90 ? 9.181 -9.310 2.337 1.00 84.25 90 ARG A O 1
ATOM 731 N N . PHE A 1 91 ? 9.991 -9.375 0.246 1.00 84.00 91 PHE A N 1
ATOM 732 C CA . PHE A 1 91 ? 8.860 -10.060 -0.360 1.00 84.00 91 PHE A CA 1
ATOM 733 C C . PHE A 1 91 ? 9.308 -10.828 -1.612 1.00 84.00 91 PHE A C 1
ATOM 735 O O . PHE A 1 91 ? 10.362 -10.516 -2.179 1.00 84.00 91 PHE A O 1
ATOM 742 N N . PRO A 1 92 ? 8.533 -11.843 -2.035 1.00 88.94 92 PRO A N 1
ATOM 743 C CA . PRO A 1 92 ? 8.824 -12.673 -3.193 1.00 88.94 92 PRO A CA 1
ATOM 744 C C . PRO A 1 92 ? 9.145 -11.890 -4.476 1.00 88.94 92 PRO A C 1
ATOM 746 O O . PRO A 1 92 ? 8.775 -10.712 -4.627 1.00 88.94 92 PRO A O 1
ATOM 749 N N . PRO A 1 93 ? 9.835 -12.541 -5.426 1.00 88.62 93 PRO A N 1
ATOM 750 C CA . PRO A 1 93 ? 10.021 -12.002 -6.761 1.00 88.62 93 PRO A CA 1
ATOM 751 C C . PRO A 1 93 ? 8.682 -11.649 -7.432 1.00 88.62 93 PRO A C 1
ATOM 753 O O . PRO A 1 93 ? 7.676 -12.316 -7.178 1.00 88.62 93 PRO A O 1
ATOM 756 N N . PRO A 1 94 ? 8.661 -10.638 -8.318 1.00 89.44 94 PRO A N 1
ATOM 757 C CA . PRO A 1 94 ? 7.499 -10.328 -9.144 1.00 89.44 94 PRO A CA 1
ATOM 758 C C . PRO A 1 94 ? 6.957 -11.568 -9.856 1.00 89.44 94 PRO A C 1
ATOM 760 O O . PRO A 1 94 ? 7.722 -12.438 -10.274 1.00 89.44 94 PRO A O 1
ATOM 763 N N . ASN A 1 95 ? 5.642 -11.619 -10.042 1.00 90.06 95 ASN A N 1
ATOM 764 C CA . ASN A 1 95 ? 4.927 -12.679 -10.752 1.00 90.06 95 ASN A CA 1
ATOM 765 C C . ASN A 1 95 ? 5.077 -14.082 -10.135 1.00 90.06 95 ASN A C 1
ATOM 767 O O . ASN A 1 95 ? 4.814 -15.089 -10.797 1.00 90.06 95 ASN A O 1
ATOM 771 N N . THR A 1 96 ? 5.466 -14.163 -8.862 1.00 91.56 96 THR A N 1
ATOM 772 C CA . THR A 1 96 ? 5.575 -15.427 -8.124 1.00 91.56 96 THR A CA 1
ATOM 773 C C . THR A 1 96 ? 4.323 -15.661 -7.289 1.00 91.56 96 THR A C 1
ATOM 775 O O . THR A 1 96 ? 3.932 -14.808 -6.490 1.00 91.56 96 THR A O 1
ATOM 778 N N . ALA A 1 97 ? 3.709 -16.835 -7.442 1.00 94.12 97 ALA A N 1
ATOM 779 C CA . ALA A 1 97 ? 2.525 -17.203 -6.680 1.00 94.12 97 ALA A CA 1
ATOM 780 C C . ALA A 1 97 ? 2.889 -17.342 -5.200 1.00 94.12 97 ALA A C 1
ATOM 782 O O . ALA A 1 97 ? 3.743 -18.149 -4.831 1.00 94.12 97 ALA A O 1
ATOM 783 N N . SER A 1 98 ? 2.235 -16.547 -4.360 1.00 94.12 98 SER A N 1
ATOM 784 C CA . SER A 1 98 ? 2.466 -16.527 -2.914 1.00 94.12 98 SER A CA 1
ATOM 785 C C . SER A 1 98 ? 1.124 -16.676 -2.197 1.00 94.12 98 SER A C 1
ATOM 787 O O . SER A 1 98 ? 0.543 -15.668 -1.803 1.00 94.12 98 SER A O 1
ATOM 789 N N . PRO A 1 99 ? 0.581 -17.906 -2.096 1.00 94.88 99 PRO A N 1
ATOM 790 C CA . PRO A 1 99 ? -0.768 -18.140 -1.571 1.00 94.88 99 PRO A CA 1
ATOM 791 C C . PRO A 1 99 ? -0.847 -18.038 -0.043 1.00 94.88 99 PRO A C 1
ATOM 793 O O . PRO A 1 99 ? -1.930 -17.874 0.515 1.00 94.88 99 PRO A O 1
ATOM 796 N N . HIS A 1 100 ? 0.287 -18.163 0.645 1.00 95.31 100 HIS A N 1
ATOM 797 C CA . HIS A 1 100 ? 0.355 -18.123 2.100 1.00 95.31 100 HIS A CA 1
ATOM 798 C C . HIS A 1 100 ? 0.646 -16.707 2.607 1.00 95.31 100 HIS A C 1
ATOM 800 O O . HIS A 1 100 ? 1.325 -15.946 1.911 1.00 95.31 100 HIS A O 1
ATOM 806 N N . PRO A 1 101 ? 0.166 -16.363 3.816 1.00 95.44 101 PRO A N 1
ATOM 807 C CA . PRO A 1 101 ? 0.557 -15.137 4.494 1.00 95.44 101 PRO A CA 1
ATOM 808 C C . PRO A 1 101 ? 2.074 -14.965 4.565 1.00 95.44 101 PRO A C 1
ATOM 810 O O . PRO A 1 101 ? 2.822 -15.925 4.768 1.00 95.44 101 PRO A O 1
ATOM 813 N N . LEU A 1 102 ? 2.516 -13.723 4.413 1.00 94.44 102 LEU A N 1
ATOM 814 C CA . LEU A 1 102 ? 3.894 -13.305 4.615 1.00 94.44 102 LEU A CA 1
ATOM 815 C C . LEU A 1 102 ? 3.991 -12.462 5.882 1.00 94.44 102 LEU A C 1
ATOM 817 O O . LEU A 1 102 ? 3.012 -11.861 6.316 1.00 94.44 102 LEU A O 1
ATOM 821 N N . HIS A 1 103 ? 5.197 -12.383 6.438 1.00 92.81 103 HIS A N 1
ATOM 822 C CA . HIS A 1 103 ? 5.489 -11.539 7.589 1.00 92.81 103 HIS A CA 1
ATOM 823 C C . HIS A 1 103 ? 6.448 -10.423 7.194 1.00 92.81 103 HIS A C 1
ATOM 825 O O . HIS A 1 103 ? 7.467 -10.666 6.543 1.00 92.81 103 HIS A O 1
ATOM 831 N N . LEU A 1 104 ? 6.130 -9.201 7.607 1.00 90.81 104 LEU A N 1
ATOM 832 C CA . LEU A 1 104 ? 6.992 -8.037 7.464 1.00 90.81 104 LEU A CA 1
ATOM 833 C C . LEU A 1 104 ? 7.380 -7.530 8.851 1.00 90.81 104 LEU A C 1
ATOM 835 O O . LEU A 1 104 ? 6.512 -7.248 9.671 1.00 90.81 104 LEU A O 1
ATOM 839 N N . SER A 1 105 ? 8.679 -7.388 9.100 1.00 89.19 105 SER A N 1
ATOM 840 C CA . SER A 1 105 ? 9.165 -6.704 10.299 1.00 89.19 105 SER A CA 1
ATOM 841 C C . SER A 1 105 ? 9.160 -5.197 10.069 1.00 89.19 105 SER A C 1
ATOM 843 O O . SER A 1 105 ? 9.736 -4.715 9.086 1.00 89.19 105 SER A O 1
ATOM 845 N N . THR A 1 106 ? 8.516 -4.457 10.966 1.00 86.62 106 THR A N 1
ATOM 846 C CA . THR A 1 106 ? 8.531 -2.993 10.960 1.00 86.62 106 THR A CA 1
ATOM 847 C C . THR A 1 106 ? 9.834 -2.471 11.565 1.00 86.62 106 THR A C 1
ATOM 849 O O . THR A 1 106 ? 10.629 -3.214 12.147 1.00 86.62 106 THR A O 1
ATOM 852 N N . LYS A 1 107 ? 10.076 -1.165 11.430 1.00 83.31 107 LYS A N 1
ATOM 853 C CA . LYS A 1 107 ? 11.227 -0.509 12.072 1.00 83.31 107 LYS A CA 1
ATOM 854 C C . LYS A 1 107 ? 11.145 -0.509 13.596 1.00 83.31 107 LYS A C 1
ATOM 856 O O . LYS A 1 107 ? 12.186 -0.467 14.244 1.00 83.31 107 LYS A O 1
ATOM 861 N N . ASP A 1 108 ? 9.932 -0.567 14.130 1.00 85.06 108 ASP A N 1
ATOM 862 C CA . ASP A 1 108 ? 9.662 -0.520 15.565 1.00 85.06 108 ASP A CA 1
ATOM 863 C C . ASP A 1 108 ? 9.785 -1.908 16.221 1.00 85.06 108 ASP A C 1
ATOM 865 O O . ASP A 1 108 ? 9.724 -2.032 17.440 1.00 85.06 108 ASP A O 1
ATOM 869 N N . GLY A 1 109 ? 10.044 -2.949 15.419 1.00 86.06 109 GLY A N 1
ATOM 870 C CA . GLY A 1 109 ? 10.194 -4.330 15.877 1.00 86.06 109 GLY A CA 1
ATOM 871 C C . GLY A 1 109 ? 8.901 -5.141 15.833 1.00 86.06 109 GLY A C 1
ATOM 872 O O . GLY A 1 109 ? 8.938 -6.334 16.123 1.00 86.06 109 GLY A O 1
ATOM 873 N N . ASP A 1 110 ? 7.790 -4.528 15.424 1.00 87.75 110 ASP A N 1
ATOM 874 C CA . ASP A 1 110 ? 6.521 -5.226 15.248 1.00 87.75 110 ASP A CA 1
ATOM 875 C C . ASP A 1 110 ? 6.567 -6.157 14.035 1.00 87.75 110 ASP A C 1
ATOM 877 O O . ASP A 1 110 ? 7.303 -5.941 13.064 1.00 87.75 110 ASP A O 1
ATOM 881 N N . HIS A 1 111 ? 5.733 -7.191 14.076 1.00 89.56 111 HIS A N 1
ATOM 882 C CA . HIS A 1 111 ? 5.567 -8.132 12.981 1.00 89.56 111 HIS A CA 1
ATOM 883 C C . HIS A 1 111 ? 4.161 -8.019 12.418 1.00 89.56 111 HIS A C 1
ATOM 885 O O . HIS A 1 111 ? 3.179 -8.190 13.129 1.00 89.56 111 HIS A O 1
ATOM 891 N N . LEU A 1 112 ? 4.081 -7.764 11.119 1.00 92.88 112 LEU A N 1
ATOM 892 C CA . LEU A 1 112 ? 2.826 -7.657 10.403 1.00 92.88 112 LEU A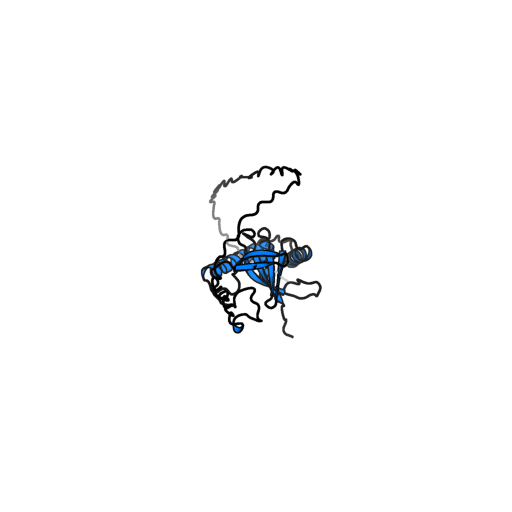 CA 1
ATOM 893 C C . LEU A 1 112 ? 2.637 -8.885 9.516 1.00 92.88 112 LEU A C 1
ATOM 895 O O . LEU A 1 112 ? 3.433 -9.105 8.599 1.00 92.88 112 LEU A O 1
ATOM 899 N N . ALA A 1 113 ? 1.589 -9.664 9.775 1.00 95.25 113 ALA A N 1
ATOM 900 C CA . ALA A 1 113 ? 1.129 -10.710 8.870 1.00 95.25 113 ALA A CA 1
ATOM 901 C C . ALA A 1 113 ? 0.252 -10.096 7.767 1.00 95.25 113 ALA A C 1
ATOM 903 O O . ALA A 1 113 ? -0.577 -9.230 8.042 1.00 95.25 113 ALA A O 1
ATOM 904 N N . TYR A 1 114 ? 0.440 -10.514 6.514 1.00 96.19 114 TYR A N 1
ATOM 905 C CA . TYR A 1 114 ? -0.330 -9.982 5.388 1.00 96.19 114 TYR A CA 1
ATOM 906 C C . TYR A 1 114 ? -0.440 -10.961 4.217 1.00 96.19 114 TYR A C 1
ATOM 908 O O . TYR A 1 114 ? 0.433 -11.807 4.000 1.00 96.19 114 TYR A O 1
ATOM 916 N N . HIS A 1 115 ? -1.481 -10.796 3.402 1.00 97.00 115 HIS A N 1
ATOM 917 C CA . HIS A 1 115 ? -1.551 -11.401 2.073 1.00 97.00 115 HIS A CA 1
ATOM 918 C C . HIS A 1 115 ? -0.918 -10.479 1.028 1.00 97.00 115 HIS A C 1
ATOM 920 O O . HIS A 1 115 ? -1.322 -9.326 0.879 1.00 97.00 115 HIS A O 1
ATOM 926 N N . LEU A 1 116 ? 0.065 -10.985 0.276 1.00 96.69 116 LEU A N 1
ATOM 927 C CA . LEU A 1 116 ? 0.677 -10.241 -0.828 1.00 96.69 116 LEU A CA 1
ATOM 928 C C . LEU A 1 116 ? -0.293 -10.162 -2.010 1.00 96.69 116 LEU A C 1
ATOM 930 O O . LEU A 1 116 ? -0.643 -11.185 -2.593 1.00 96.69 116 LEU A O 1
ATOM 934 N N . LEU A 1 117 ? -0.669 -8.951 -2.409 1.00 96.69 117 LEU A N 1
ATOM 935 C CA . LEU A 1 117 ? -1.525 -8.701 -3.573 1.00 96.69 117 LEU A CA 1
ATOM 936 C C . LEU A 1 117 ? -0.723 -8.156 -4.766 1.00 96.69 117 LEU A C 1
ATOM 938 O O . LEU A 1 117 ? -1.082 -8.369 -5.923 1.00 96.69 117 LEU A O 1
ATOM 942 N N . TYR A 1 118 ? 0.390 -7.483 -4.491 1.00 94.88 118 TYR A N 1
ATOM 943 C CA . TYR A 1 118 ? 1.247 -6.870 -5.499 1.00 94.88 118 TYR A CA 1
ATOM 944 C C . TYR A 1 118 ? 2.020 -7.891 -6.322 1.00 94.88 118 TYR A C 1
ATOM 946 O O . TYR A 1 118 ? 2.790 -8.675 -5.771 1.00 94.88 118 TYR A O 1
ATOM 954 N N . GLU A 1 119 ? 1.846 -7.841 -7.647 1.00 93.12 119 GLU A N 1
ATOM 955 C CA . GLU A 1 119 ? 2.549 -8.710 -8.605 1.00 93.12 119 GLU A CA 1
ATOM 956 C C . GLU A 1 119 ? 2.440 -10.211 -8.252 1.00 93.12 119 GLU A C 1
ATOM 958 O O . GLU A 1 119 ? 3.314 -11.000 -8.606 1.00 93.12 119 GLU A O 1
ATOM 963 N N . ASN A 1 120 ? 1.379 -10.621 -7.548 1.00 93.56 120 ASN A N 1
ATOM 964 C CA . ASN A 1 120 ? 1.158 -12.009 -7.151 1.00 93.56 120 ASN A CA 1
ATOM 965 C C . ASN A 1 120 ? 0.351 -12.741 -8.232 1.00 93.56 120 ASN A C 1
ATOM 967 O O . ASN A 1 120 ? -0.687 -12.254 -8.672 1.00 93.56 120 ASN A O 1
ATOM 971 N N . THR A 1 121 ? 0.816 -13.916 -8.658 1.00 95.00 121 THR A N 1
ATOM 972 C CA . THR A 1 121 ? 0.143 -14.739 -9.680 1.00 95.00 121 THR A CA 1
ATOM 973 C C . THR A 1 121 ? -0.852 -15.746 -9.107 1.00 95.00 121 THR A C 1
ATOM 975 O O . THR A 1 121 ? -1.527 -16.434 -9.873 1.00 95.00 121 THR A O 1
ATOM 978 N N . ASP A 1 122 ? -1.005 -15.823 -7.779 1.00 97.00 122 ASP A N 1
ATOM 979 C CA . ASP A 1 122 ? -2.069 -16.620 -7.170 1.00 97.00 122 ASP A CA 1
ATOM 980 C C . ASP A 1 122 ? -3.454 -16.101 -7.596 1.00 97.00 122 ASP A C 1
ATOM 982 O O . ASP A 1 122 ? -3.754 -14.905 -7.522 1.00 97.00 122 ASP A O 1
ATOM 986 N N . ARG A 1 123 ? -4.322 -17.015 -8.045 1.00 97.12 123 ARG A N 1
ATOM 987 C CA . ARG A 1 123 ? -5.629 -16.669 -8.620 1.00 97.12 123 ARG A CA 1
ATOM 988 C C . ARG A 1 123 ? -6.572 -16.036 -7.598 1.00 97.12 123 ARG A C 1
ATOM 990 O O . ARG A 1 123 ? -7.312 -15.121 -7.963 1.00 97.12 123 ARG A O 1
ATOM 997 N N . LYS A 1 124 ? -6.591 -16.531 -6.356 1.00 96.75 124 LYS A N 1
ATOM 998 C CA . LYS A 1 124 ? -7.511 -16.033 -5.322 1.00 96.75 124 LYS A CA 1
ATOM 999 C C . LYS A 1 124 ? -7.108 -14.623 -4.912 1.00 96.75 124 LYS A C 1
ATOM 1001 O O . LYS A 1 124 ? -7.939 -13.719 -4.957 1.00 96.75 124 LYS A O 1
ATOM 1006 N N . LEU A 1 125 ? -5.823 -14.427 -4.635 1.00 96.50 125 LEU A N 1
ATOM 1007 C CA . LEU A 1 125 ? -5.279 -13.126 -4.248 1.00 96.50 125 LEU A CA 1
ATOM 1008 C C . LEU A 1 125 ? -5.362 -12.108 -5.394 1.00 96.50 125 LE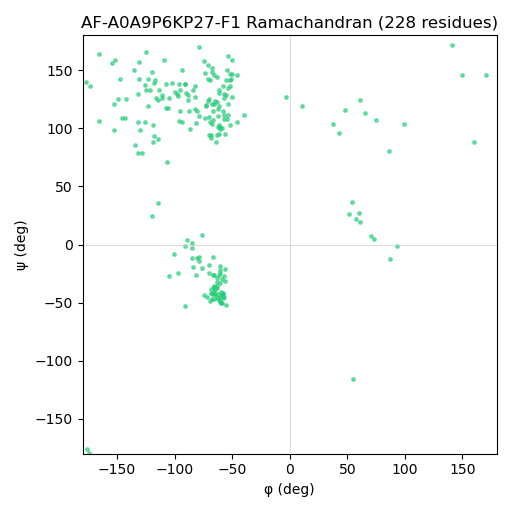U A C 1
ATOM 1010 O O . LEU A 1 125 ? -5.724 -10.955 -5.178 1.00 96.50 125 LEU A O 1
ATOM 1014 N N . SER A 1 126 ? -5.160 -12.537 -6.643 1.00 95.31 126 SER A N 1
ATOM 1015 C CA . SER A 1 126 ? -5.403 -11.685 -7.816 1.00 95.31 126 SER A CA 1
ATOM 1016 C C . SER A 1 126 ? -6.854 -11.206 -7.906 1.00 95.31 126 SER A C 1
ATOM 1018 O O . SER A 1 126 ? -7.114 -10.058 -8.269 1.00 95.31 126 SER A O 1
ATOM 1020 N N . GLN A 1 127 ? -7.821 -12.079 -7.605 1.00 96.75 127 GLN A N 1
ATOM 1021 C CA . GLN A 1 127 ? -9.235 -11.709 -7.613 1.00 96.75 127 GLN A CA 1
ATOM 1022 C C . GLN A 1 127 ? -9.556 -10.734 -6.477 1.00 96.75 127 GLN A C 1
ATOM 1024 O O . GLN A 1 127 ? -10.242 -9.742 -6.709 1.00 96.75 127 GLN A O 1
ATOM 1029 N N . GLN A 1 128 ? -9.010 -10.973 -5.286 1.00 95.81 128 GLN A N 1
ATOM 1030 C CA . GLN A 1 128 ? -9.121 -10.079 -4.133 1.00 95.81 128 GLN A CA 1
ATOM 1031 C C . GLN A 1 128 ? -8.565 -8.683 -4.444 1.00 95.81 128 GLN A C 1
ATOM 1033 O O . GLN A 1 128 ? -9.261 -7.690 -4.243 1.00 95.81 128 GLN A O 1
ATOM 1038 N N . ALA A 1 129 ? -7.381 -8.599 -5.060 1.00 96.31 129 ALA A N 1
ATOM 1039 C CA . ALA A 1 129 ? -6.797 -7.337 -5.511 1.00 96.31 129 ALA A CA 1
ATOM 1040 C C . ALA A 1 129 ? -7.714 -6.588 -6.494 1.00 96.31 129 ALA A C 1
ATOM 1042 O O . ALA A 1 129 ? -7.899 -5.378 -6.379 1.00 96.31 129 ALA A O 1
ATOM 1043 N N . LYS A 1 130 ? -8.335 -7.295 -7.449 1.00 96.56 130 LYS A N 1
ATOM 1044 C CA . LYS A 1 130 ? -9.293 -6.693 -8.395 1.00 96.56 130 LYS A CA 1
ATOM 1045 C C . LYS A 1 130 ? -10.546 -6.174 -7.698 1.00 96.56 130 LYS A C 1
ATOM 1047 O O . LYS A 1 130 ? -11.003 -5.082 -8.038 1.00 96.56 130 LYS A O 1
ATOM 1052 N N . THR A 1 131 ? -11.093 -6.931 -6.748 1.00 95.81 131 THR A N 1
ATOM 1053 C CA . THR A 1 131 ? -12.246 -6.507 -5.944 1.00 95.81 131 THR A CA 1
ATOM 1054 C C . THR A 1 131 ? -11.908 -5.239 -5.169 1.00 95.81 131 THR A C 1
ATOM 1056 O O . THR A 1 131 ? -12.628 -4.250 -5.289 1.00 95.81 131 THR A O 1
ATOM 1059 N N . PHE A 1 132 ? -10.763 -5.223 -4.480 1.00 94.81 132 PHE A N 1
ATOM 1060 C CA . PHE A 1 132 ? -10.296 -4.055 -3.741 1.00 94.81 132 PHE A CA 1
ATOM 1061 C C . PHE A 1 132 ? -10.123 -2.838 -4.654 1.00 94.81 132 PHE A C 1
ATOM 1063 O O . PHE A 1 132 ? -10.664 -1.775 -4.380 1.00 94.81 132 PHE A O 1
ATOM 1070 N N . LEU A 1 133 ? -9.426 -2.985 -5.785 1.00 95.50 133 LEU A N 1
ATOM 1071 C CA . LEU A 1 133 ? -9.216 -1.887 -6.733 1.00 95.50 133 LEU A CA 1
ATOM 1072 C C . LEU A 1 133 ? -10.523 -1.378 -7.355 1.00 95.50 133 LEU A C 1
ATOM 1074 O O . LEU A 1 133 ? -10.608 -0.211 -7.733 1.00 95.50 133 LEU A O 1
ATOM 1078 N N . SER A 1 134 ? -11.536 -2.235 -7.479 1.00 95.19 134 SER A N 1
ATOM 1079 C CA . SER A 1 134 ? -12.860 -1.837 -7.965 1.00 95.19 134 SER A CA 1
ATOM 1080 C C . SER A 1 134 ? -13.622 -1.044 -6.902 1.00 95.19 134 SER A C 1
ATOM 1082 O O . SER A 1 134 ? -14.153 0.016 -7.220 1.00 95.19 134 SER A O 1
ATOM 1084 N N . ALA A 1 135 ? -13.590 -1.485 -5.642 1.00 93.44 135 ALA A N 1
ATOM 1085 C CA . ALA A 1 135 ? -14.155 -0.746 -4.510 1.00 93.44 135 ALA A CA 1
ATOM 1086 C C . ALA A 1 135 ? -13.414 0.581 -4.250 1.00 93.44 135 ALA A C 1
ATOM 1088 O O . ALA A 1 135 ? -14.020 1.615 -4.002 1.00 93.44 135 ALA A O 1
ATOM 1089 N N . ALA A 1 136 ? -12.090 0.610 -4.405 1.00 92.38 136 ALA A N 1
ATOM 1090 C CA . ALA A 1 136 ? -11.302 1.835 -4.292 1.00 92.38 136 ALA A CA 1
ATOM 1091 C C . ALA A 1 136 ? -11.723 2.893 -5.327 1.00 92.38 136 ALA A C 1
ATOM 1093 O O . ALA A 1 136 ? -11.699 4.091 -5.047 1.00 92.38 136 ALA A O 1
ATOM 1094 N N . LYS A 1 137 ? -12.148 2.474 -6.527 1.00 91.50 137 LYS A N 1
ATOM 1095 C CA . LYS A 1 137 ? -12.694 3.412 -7.514 1.00 91.50 137 LYS A CA 1
ATOM 1096 C C . LYS A 1 137 ? -13.999 4.032 -7.030 1.00 91.50 137 LYS A C 1
ATOM 1098 O O . LYS A 1 137 ? -14.143 5.235 -7.196 1.00 91.50 137 LYS A O 1
ATOM 1103 N N . THR A 1 138 ? -14.906 3.262 -6.425 1.00 91.38 138 THR A N 1
ATOM 1104 C CA . THR A 1 138 ? -16.171 3.804 -5.902 1.00 91.38 138 THR A CA 1
ATOM 1105 C C . THR A 1 138 ? -15.925 4.738 -4.723 1.00 91.38 138 THR A C 1
ATOM 1107 O O . THR A 1 138 ? -16.348 5.885 -4.782 1.00 91.38 138 THR A O 1
ATOM 1110 N N . PHE A 1 139 ? -15.093 4.342 -3.753 1.00 87.69 139 PHE A N 1
ATOM 1111 C CA . PHE A 1 139 ? -14.769 5.186 -2.593 1.00 87.69 139 PHE A CA 1
ATOM 1112 C C . PHE A 1 139 ? -14.144 6.530 -2.964 1.00 87.69 139 PHE A C 1
ATOM 1114 O O . PHE A 1 139 ? -14.330 7.523 -2.268 1.00 87.69 139 PHE A O 1
ATOM 1121 N N . ARG A 1 140 ? -13.417 6.593 -4.084 1.00 79.50 140 ARG A N 1
ATOM 1122 C CA . ARG A 1 140 ? -12.877 7.856 -4.595 1.00 79.50 140 ARG A CA 1
ATOM 1123 C C . ARG A 1 140 ? -13.980 8.849 -4.984 1.00 79.50 140 ARG A C 1
ATOM 1125 O O . ARG A 1 140 ? -13.753 10.060 -4.925 1.00 79.50 140 ARG A O 1
ATOM 1132 N N . HIS A 1 141 ? -15.123 8.354 -5.445 1.00 82.38 141 HIS A N 1
ATOM 1133 C CA . HIS A 1 141 ? -16.277 9.168 -5.819 1.00 82.38 141 HIS A CA 1
ATOM 1134 C C . HIS A 1 141 ? -17.161 9.529 -4.623 1.00 82.38 141 HIS A C 1
ATOM 1136 O O . HIS A 1 141 ? -17.869 10.520 -4.714 1.00 82.38 141 HIS A O 1
ATOM 1142 N N . ASP A 1 142 ? -17.051 8.799 -3.512 1.00 84.50 142 ASP A N 1
ATOM 1143 C CA . ASP A 1 142 ? -17.843 9.026 -2.296 1.00 84.50 142 ASP A CA 1
ATOM 1144 C C . ASP A 1 142 ? -17.244 10.091 -1.356 1.00 84.50 142 ASP A C 1
ATOM 1146 O O . ASP A 1 142 ? -17.778 10.339 -0.274 1.00 84.50 142 ASP A O 1
ATOM 1150 N N . LEU A 1 143 ? -16.118 10.711 -1.728 1.00 81.00 143 LEU A N 1
ATOM 1151 C CA . LEU A 1 143 ? -15.581 11.846 -0.976 1.00 81.00 143 LEU A CA 1
ATOM 1152 C C . LEU A 1 143 ? -16.494 13.070 -1.133 1.00 81.00 143 LEU A C 1
ATOM 1154 O O . LEU A 1 143 ? -16.967 13.307 -2.245 1.00 81.00 143 LEU A O 1
ATOM 1158 N N . PRO A 1 144 ? -16.692 13.863 -0.063 1.00 84.06 144 PRO A N 1
ATOM 1159 C CA . PRO A 1 144 ? -17.444 15.110 -0.140 1.00 84.06 144 PRO A CA 1
ATOM 1160 C C . PRO A 1 144 ? -16.927 16.012 -1.268 1.00 84.06 144 PRO A C 1
ATOM 1162 O O . PRO A 1 144 ? -15.714 16.164 -1.429 1.00 84.06 144 PRO A O 1
ATOM 1165 N N . ASP A 1 145 ? -17.838 16.607 -2.043 1.00 81.06 145 ASP A N 1
ATOM 1166 C CA . ASP A 1 145 ? -17.496 17.438 -3.209 1.00 81.06 145 ASP A CA 1
ATOM 1167 C C . ASP A 1 145 ? -16.642 18.666 -2.844 1.00 81.06 145 ASP A C 1
ATOM 1169 O O . ASP A 1 145 ? -15.899 19.188 -3.677 1.00 81.06 145 ASP A O 1
ATOM 1173 N N . ASP A 1 146 ? -16.732 19.128 -1.596 1.00 82.81 146 ASP A N 1
ATOM 1174 C CA . ASP A 1 146 ? -15.958 20.240 -1.046 1.00 82.81 146 ASP A CA 1
ATOM 1175 C C . ASP A 1 146 ? -14.526 19.849 -0.649 1.00 82.81 146 ASP A C 1
ATOM 1177 O O . ASP A 1 146 ? -13.679 20.725 -0.447 1.00 82.81 146 ASP A O 1
ATOM 1181 N N . LEU A 1 147 ? -14.221 18.551 -0.567 1.00 84.12 147 LEU A N 1
ATOM 1182 C CA . LEU A 1 147 ? -12.919 18.066 -0.139 1.00 84.12 147 LEU A CA 1
ATOM 1183 C C . LEU A 1 147 ? -12.010 17.757 -1.335 1.00 84.12 147 LEU A C 1
ATOM 1185 O O . LEU A 1 147 ? -12.122 16.728 -2.005 1.00 84.12 147 LEU A O 1
ATOM 1189 N N . ASP A 1 148 ? -11.023 18.626 -1.557 1.00 89.75 148 ASP A N 1
ATOM 1190 C CA . ASP A 1 148 ? -9.968 18.361 -2.532 1.00 89.75 148 ASP A CA 1
ATOM 1191 C C . ASP A 1 148 ? -9.138 17.128 -2.128 1.00 89.75 148 ASP A C 1
ATOM 1193 O O . ASP A 1 148 ? -8.523 17.070 -1.059 1.00 89.75 148 ASP A O 1
ATOM 1197 N N . ARG A 1 149 ? -9.092 16.134 -3.020 1.00 89.88 149 ARG A N 1
ATOM 1198 C CA . ARG A 1 149 ? -8.438 14.840 -2.772 1.00 89.88 149 ARG A CA 1
ATOM 1199 C C . ARG A 1 149 ? -6.935 14.978 -2.556 1.00 89.88 149 ARG A C 1
ATOM 1201 O O . ARG A 1 149 ? -6.360 14.241 -1.757 1.00 89.88 149 ARG A O 1
ATOM 1208 N N . GLU A 1 150 ? -6.288 15.884 -3.290 1.00 90.62 150 GLU A N 1
ATOM 1209 C CA . GLU A 1 150 ? -4.848 16.110 -3.149 1.00 90.62 150 GLU A CA 1
ATOM 1210 C C . GLU A 1 150 ? -4.534 16.716 -1.780 1.00 90.62 150 GLU A C 1
ATOM 1212 O O . GLU A 1 150 ? -3.620 16.250 -1.095 1.00 90.62 150 GLU A O 1
ATOM 1217 N N . THR A 1 151 ? -5.342 17.679 -1.342 1.00 91.31 151 THR A N 1
ATOM 1218 C CA . THR A 1 151 ? -5.266 18.275 -0.008 1.00 91.31 151 THR A CA 1
ATOM 1219 C C . THR A 1 151 ? -5.530 17.240 1.083 1.00 91.31 151 THR A C 1
ATOM 1221 O O . THR A 1 151 ? -4.725 17.136 2.004 1.00 91.31 151 THR A O 1
ATOM 1224 N N . PHE A 1 152 ? -6.570 16.411 0.952 1.00 92.75 152 PHE A N 1
ATOM 1225 C CA . PHE A 1 152 ? -6.871 15.332 1.901 1.00 92.75 152 PHE A CA 1
ATOM 1226 C C . PHE A 1 152 ? -5.683 14.377 2.095 1.00 92.75 152 PHE A C 1
ATOM 1228 O O . PHE A 1 152 ? -5.223 14.161 3.217 1.00 92.75 152 PHE A O 1
ATOM 1235 N N . VAL A 1 153 ? -5.126 13.866 0.992 1.00 94.62 153 VAL A N 1
ATOM 1236 C CA . VAL A 1 153 ? -3.958 12.972 1.018 1.00 94.62 153 VAL A CA 1
ATOM 1237 C C . VAL A 1 153 ? -2.734 13.669 1.611 1.00 94.62 153 VAL A C 1
ATOM 1239 O O . VAL A 1 153 ? -2.003 13.077 2.407 1.00 94.62 153 VAL A O 1
ATOM 1242 N N . LYS A 1 154 ? -2.492 14.929 1.237 1.00 92.50 154 LYS A N 1
ATOM 1243 C CA . LYS A 1 154 ? -1.355 15.708 1.732 1.00 92.50 154 LYS A CA 1
ATOM 1244 C C . LYS A 1 154 ? -1.446 15.923 3.240 1.00 92.50 154 LYS A C 1
ATOM 1246 O O . LYS A 1 154 ? -0.447 15.703 3.922 1.00 92.50 154 LYS A O 1
ATOM 1251 N N . THR A 1 155 ? -2.617 16.292 3.751 1.00 93.00 155 THR A N 1
ATOM 1252 C CA . THR A 1 155 ? -2.865 16.453 5.187 1.00 93.00 155 THR A CA 1
ATOM 1253 C C . THR A 1 155 ? -2.636 15.135 5.920 1.00 93.00 155 THR A C 1
ATOM 1255 O O . THR A 1 155 ? -1.839 15.100 6.854 1.00 93.00 155 THR A O 1
ATOM 1258 N N . ALA A 1 156 ? -3.212 14.026 5.442 1.00 94.31 156 ALA A N 1
ATOM 1259 C CA . ALA A 1 156 ? -3.024 12.713 6.061 1.00 94.31 156 ALA A CA 1
ATOM 1260 C C . ALA A 1 156 ? -1.542 12.291 6.123 1.00 94.31 156 ALA A C 1
ATOM 1262 O O . ALA A 1 156 ? -1.067 11.816 7.154 1.00 94.31 156 ALA A O 1
ATOM 1263 N N . LEU A 1 157 ? -0.777 12.528 5.051 1.00 93.06 157 LEU A N 1
ATOM 1264 C CA . LEU A 1 157 ? 0.663 12.247 5.007 1.00 93.06 157 LEU A CA 1
ATOM 1265 C C . LEU A 1 157 ? 1.487 13.159 5.929 1.00 93.06 157 LEU A C 1
ATOM 1267 O O . LEU A 1 157 ? 2.468 12.704 6.521 1.00 93.06 157 LEU A O 1
ATOM 1271 N N . GLN A 1 158 ? 1.125 14.440 6.034 1.00 91.06 158 GLN A N 1
ATOM 1272 C CA . GLN A 1 158 ? 1.818 15.416 6.880 1.00 91.06 158 GLN A CA 1
ATOM 1273 C C . GLN A 1 158 ? 1.559 15.162 8.366 1.00 91.06 158 GLN A C 1
ATOM 1275 O O . GLN A 1 158 ? 2.501 15.150 9.159 1.00 91.06 158 GLN A O 1
ATOM 1280 N N . GLU A 1 159 ? 0.304 14.909 8.723 1.00 92.75 159 GLU A N 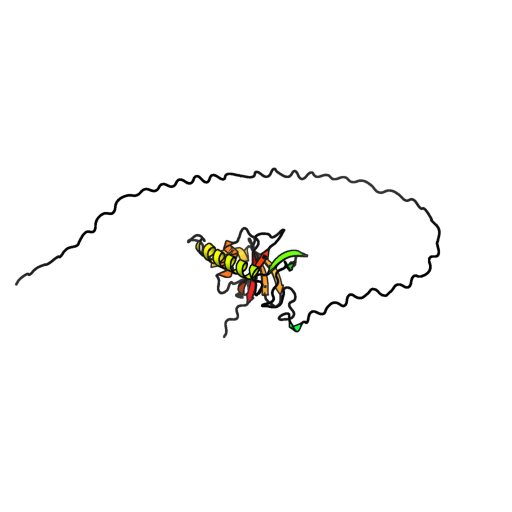1
ATOM 1281 C CA . GLU A 1 159 ? -0.133 14.637 10.093 1.00 92.75 159 GLU A CA 1
ATOM 1282 C C . GLU A 1 159 ? 0.124 13.186 10.517 1.00 92.75 159 GLU A C 1
ATOM 1284 O O . GLU A 1 159 ? 0.042 12.868 11.701 1.00 92.75 159 GLU A O 1
ATOM 1289 N N . ARG A 1 160 ? 0.470 12.305 9.564 1.00 90.81 160 ARG A N 1
ATOM 1290 C CA . ARG A 1 160 ? 0.592 10.848 9.756 1.00 90.81 160 ARG A CA 1
ATOM 1291 C C . ARG A 1 160 ? -0.673 10.237 10.355 1.00 90.81 160 ARG A C 1
ATOM 1293 O O . ARG A 1 160 ? -0.605 9.334 11.188 1.00 90.81 160 ARG A O 1
ATOM 1300 N N . LYS A 1 161 ? -1.825 10.758 9.943 1.00 93.44 161 LYS A N 1
ATOM 1301 C CA . LYS A 1 161 ? -3.129 10.299 10.402 1.00 93.44 161 LYS A CA 1
ATOM 1302 C C . LYS A 1 161 ? -3.586 9.157 9.505 1.00 93.44 161 LYS A C 1
ATOM 1304 O O . LYS A 1 161 ? -3.778 9.365 8.309 1.00 93.44 161 LYS A O 1
ATOM 1309 N N . GLY A 1 162 ? -3.704 7.957 10.070 1.00 93.56 162 GLY A N 1
ATOM 1310 C CA . GLY A 1 162 ? -4.207 6.792 9.343 1.00 93.56 162 GLY A CA 1
ATOM 1311 C C . GLY A 1 162 ? -3.252 6.203 8.308 1.00 93.56 162 GLY A C 1
ATOM 1312 O O . GLY A 1 162 ? -3.643 5.309 7.564 1.00 93.56 162 GLY A O 1
ATOM 1313 N N . ILE A 1 163 ? -2.019 6.713 8.206 1.00 95.88 163 ILE A N 1
ATOM 1314 C CA . ILE A 1 163 ? -1.010 6.225 7.267 1.00 95.88 163 ILE A CA 1
ATOM 1315 C C . ILE A 1 163 ? 0.388 6.234 7.884 1.00 95.88 163 ILE A C 1
ATOM 1317 O O . ILE A 1 163 ? 0.909 7.261 8.328 1.00 95.88 163 ILE A O 1
ATOM 1321 N N . HIS A 1 164 ? 1.038 5.073 7.844 1.00 94.50 164 HIS A N 1
ATOM 1322 C CA . HIS A 1 164 ? 2.324 4.829 8.482 1.00 94.50 164 HIS A CA 1
ATOM 1323 C C . HIS A 1 164 ? 3.295 4.153 7.519 1.00 94.50 164 HIS A C 1
ATOM 1325 O O . HIS A 1 164 ? 2.997 3.123 6.921 1.00 94.50 164 HIS A O 1
ATOM 1331 N N . ARG A 1 165 ? 4.508 4.695 7.383 1.00 94.44 165 ARG A N 1
ATOM 1332 C CA . ARG A 1 165 ? 5.569 4.013 6.635 1.00 94.44 165 ARG A CA 1
ATOM 1333 C C . ARG A 1 165 ? 6.186 2.925 7.505 1.00 94.44 165 ARG A C 1
ATOM 1335 O O . ARG A 1 165 ? 6.925 3.246 8.432 1.00 94.44 165 ARG A O 1
ATOM 1342 N N . ILE A 1 166 ? 5.948 1.667 7.155 1.00 93.94 166 ILE A N 1
ATOM 1343 C CA . ILE A 1 166 ? 6.379 0.511 7.953 1.00 93.94 166 ILE A CA 1
ATOM 1344 C C . ILE A 1 166 ? 7.689 -0.114 7.463 1.00 93.94 166 ILE A C 1
ATOM 1346 O O . ILE A 1 166 ? 8.411 -0.722 8.247 1.00 93.94 166 ILE A O 1
ATOM 1350 N N . SER A 1 167 ? 8.041 0.063 6.185 1.00 92.00 167 SER A N 1
ATOM 1351 C CA . SER A 1 167 ? 9.306 -0.434 5.633 1.00 92.00 167 SER A CA 1
ATOM 1352 C C . SER A 1 167 ? 9.835 0.480 4.533 1.00 92.00 167 SER A C 1
ATOM 1354 O O . SER A 1 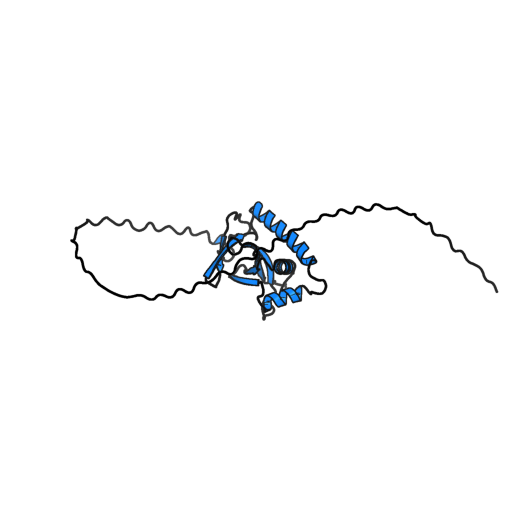167 ? 9.077 0.998 3.717 1.00 92.00 167 SER A O 1
ATOM 1356 N N . ASP A 1 168 ? 11.149 0.656 4.473 1.00 90.81 168 ASP A N 1
ATOM 1357 C CA . ASP A 1 168 ? 11.868 1.269 3.362 1.00 90.81 168 ASP A CA 1
ATOM 1358 C C . ASP A 1 168 ? 12.818 0.252 2.732 1.00 90.81 168 ASP A C 1
ATOM 1360 O O . ASP A 1 168 ? 13.437 -0.569 3.404 1.00 90.81 168 ASP A O 1
ATOM 1364 N N . GLY A 1 169 ? 12.936 0.280 1.410 1.00 87.81 169 GLY A N 1
ATOM 1365 C CA . GLY A 1 169 ? 13.908 -0.567 0.739 1.00 87.81 169 GLY A CA 1
ATOM 1366 C C . GLY A 1 169 ? 13.972 -0.335 -0.755 1.00 87.81 169 GLY A C 1
ATOM 1367 O O . GLY A 1 169 ? 13.351 0.578 -1.300 1.00 87.81 169 GLY A O 1
ATOM 1368 N N . ARG A 1 170 ? 14.789 -1.151 -1.419 1.00 87.88 170 ARG A N 1
ATOM 1369 C CA . ARG A 1 170 ? 15.258 -0.884 -2.785 1.00 87.88 170 ARG A CA 1
ATOM 1370 C C . ARG A 1 170 ? 14.130 -0.911 -3.811 1.00 87.88 170 ARG A C 1
ATOM 1372 O O . ARG A 1 170 ? 14.148 -0.101 -4.731 1.00 87.88 170 ARG A O 1
ATOM 1379 N N . ARG A 1 171 ? 13.142 -1.794 -3.629 1.00 88.88 171 ARG A N 1
ATOM 1380 C CA . ARG A 1 171 ? 11.965 -1.894 -4.511 1.00 88.88 171 ARG A CA 1
ATOM 1381 C C . ARG A 1 171 ? 10.893 -0.831 -4.248 1.00 88.88 171 ARG A C 1
ATOM 1383 O O . ARG A 1 171 ? 9.973 -0.704 -5.049 1.00 88.88 171 ARG A O 1
ATOM 1390 N N . GLY A 1 172 ? 10.998 -0.078 -3.153 1.00 92.56 172 GLY A N 1
ATOM 1391 C CA . GLY A 1 172 ? 9.990 0.891 -2.732 1.00 92.56 172 GLY A CA 1
ATOM 1392 C C . GLY A 1 172 ? 9.771 0.909 -1.223 1.00 92.56 172 GLY A C 1
ATOM 1393 O O . GLY A 1 172 ? 10.292 0.060 -0.481 1.00 92.56 172 GLY A O 1
ATOM 1394 N N . ASN A 1 173 ? 8.988 1.892 -0.785 1.00 94.44 173 ASN A N 1
ATOM 1395 C CA . ASN A 1 173 ? 8.540 2.008 0.599 1.00 94.44 173 ASN A CA 1
ATOM 1396 C C . ASN A 1 173 ? 7.204 1.280 0.760 1.00 94.44 173 ASN A C 1
ATOM 1398 O O . ASN A 1 173 ? 6.338 1.407 -0.101 1.00 94.44 173 ASN A O 1
ATOM 1402 N N . ILE A 1 174 ? 7.033 0.552 1.857 1.00 95.25 174 ILE A N 1
ATOM 1403 C CA . ILE A 1 174 ? 5.760 -0.067 2.225 1.00 95.25 174 ILE A CA 1
ATOM 1404 C C . ILE A 1 174 ? 5.092 0.823 3.268 1.00 95.25 174 ILE A C 1
ATOM 1406 O O . ILE A 1 174 ? 5.716 1.227 4.258 1.00 95.25 174 ILE A O 1
ATOM 1410 N N . TRP A 1 175 ? 3.824 1.115 3.025 1.00 96.50 175 TRP A N 1
ATOM 1411 C CA . TRP A 1 175 ? 2.960 1.932 3.858 1.00 96.50 175 TRP A CA 1
ATOM 1412 C C . TRP A 1 175 ? 1.792 1.084 4.342 1.00 96.50 175 TRP A C 1
ATOM 1414 O O . TRP A 1 175 ? 1.242 0.304 3.571 1.00 96.50 175 TRP A O 1
ATOM 1424 N N . ARG A 1 176 ? 1.425 1.250 5.606 1.00 96.38 176 ARG A N 1
ATOM 1425 C CA . ARG A 1 176 ? 0.192 0.753 6.208 1.00 96.38 176 ARG A CA 1
ATOM 1426 C C . ARG A 1 176 ? -0.810 1.894 6.220 1.00 96.38 176 ARG A C 1
ATOM 1428 O O . ARG A 1 176 ? -0.457 2.985 6.663 1.00 96.38 176 ARG A O 1
ATOM 1435 N N . VAL A 1 177 ? -2.010 1.642 5.722 1.00 97.12 177 VAL A N 1
ATOM 1436 C CA . VAL A 1 177 ? -3.173 2.510 5.882 1.00 97.12 177 VAL A CA 1
ATOM 1437 C C . VAL A 1 177 ? -4.144 1.787 6.797 1.00 97.12 177 VAL A C 1
ATOM 1439 O O . VAL A 1 177 ? -4.472 0.629 6.532 1.00 97.12 177 VAL A O 1
ATOM 1442 N N . ASP A 1 178 ? -4.561 2.456 7.864 1.00 95.69 178 ASP A N 1
ATOM 1443 C CA . ASP A 1 178 ? -5.456 1.866 8.856 1.00 95.69 178 ASP A CA 1
ATOM 1444 C C . ASP A 1 178 ? -6.807 1.527 8.208 1.00 95.69 178 ASP A C 1
ATOM 1446 O O . ASP A 1 178 ? -7.303 2.274 7.361 1.00 95.69 178 ASP A O 1
ATOM 1450 N N . GLY A 1 179 ? -7.438 0.423 8.613 1.00 90.69 179 GLY A N 1
ATOM 1451 C CA . GLY A 1 179 ? -8.696 -0.039 8.010 1.00 90.69 179 GLY A CA 1
ATOM 1452 C C . GLY A 1 179 ? -9.866 0.950 8.116 1.00 90.69 179 GLY A C 1
ATOM 1453 O O . GLY A 1 179 ? -10.781 0.930 7.293 1.00 90.69 179 GLY A O 1
ATOM 1454 N N . ALA A 1 180 ? -9.827 1.878 9.076 1.00 89.75 180 ALA A N 1
ATOM 1455 C CA . ALA A 1 180 ? -10.801 2.968 9.177 1.00 89.75 180 ALA A CA 1
ATOM 1456 C C . ALA A 1 180 ? -10.654 4.023 8.058 1.00 89.75 180 ALA A C 1
ATOM 1458 O O . ALA A 1 180 ? -11.579 4.786 7.800 1.00 89.75 180 ALA A O 1
ATOM 1459 N N . GLU A 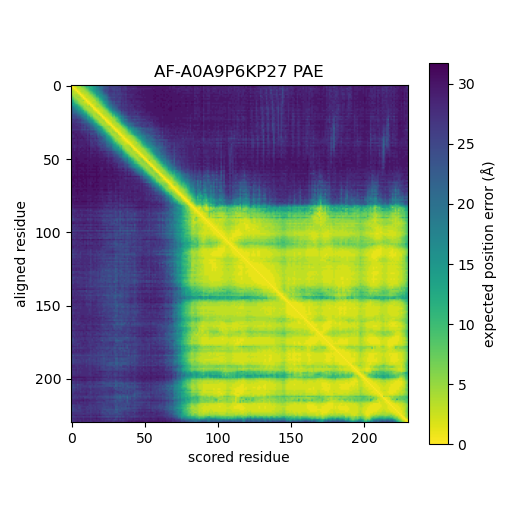1 181 ? -9.510 4.050 7.373 1.00 92.94 181 GLU A N 1
ATOM 1460 C CA . GLU A 1 181 ? -9.089 5.099 6.440 1.00 92.94 181 GLU A CA 1
ATOM 1461 C C . GLU A 1 181 ? -9.006 4.552 5.000 1.00 92.94 181 GLU A C 1
ATOM 1463 O O . GLU A 1 181 ? -8.163 4.933 4.186 1.00 92.94 181 GLU A O 1
ATOM 1468 N N . THR A 1 182 ? -9.917 3.644 4.635 1.00 90.62 182 THR A N 1
ATOM 1469 C CA . THR A 1 182 ? -9.990 3.044 3.285 1.00 90.62 182 THR A CA 1
ATOM 1470 C C . THR A 1 182 ? -10.129 4.080 2.164 1.00 90.62 182 THR A C 1
ATOM 1472 O O . THR A 1 182 ? -9.587 3.886 1.072 1.00 90.62 182 THR A O 1
ATOM 1475 N N . GLN A 1 183 ? -10.780 5.217 2.431 1.00 93.00 183 GLN A N 1
ATOM 1476 C CA . GLN A 1 183 ? -10.871 6.345 1.497 1.00 93.00 183 GLN A CA 1
ATOM 1477 C C . GLN A 1 183 ? -9.498 6.966 1.191 1.00 93.00 183 GLN A C 1
ATOM 1479 O O . GLN A 1 183 ? -9.230 7.355 0.050 1.00 93.00 183 GLN A O 1
ATOM 1484 N N . LEU A 1 184 ? -8.594 7.013 2.175 1.00 95.38 184 LEU A N 1
ATOM 1485 C CA . LEU A 1 184 ? -7.220 7.477 1.983 1.00 95.38 184 LEU A CA 1
ATOM 1486 C C . LEU A 1 184 ? -6.448 6.532 1.060 1.00 95.38 184 LEU A C 1
ATOM 1488 O O . LEU A 1 184 ? -5.822 6.989 0.099 1.00 95.38 184 LEU A O 1
ATOM 1492 N N . ALA A 1 185 ? -6.544 5.219 1.292 1.00 96.19 185 ALA A N 1
ATOM 1493 C CA . ALA A 1 185 ? -5.934 4.221 0.412 1.00 96.19 185 ALA A CA 1
ATOM 1494 C C . ALA A 1 185 ? -6.472 4.329 -1.026 1.00 96.19 185 ALA A C 1
ATOM 1496 O O . ALA A 1 185 ? -5.697 4.322 -1.986 1.00 96.19 185 ALA A O 1
ATOM 1497 N N . ALA A 1 186 ? -7.787 4.495 -1.179 1.00 95.62 186 ALA A N 1
ATOM 1498 C CA . ALA A 1 186 ? -8.439 4.676 -2.471 1.00 95.62 186 ALA A CA 1
ATOM 1499 C C . ALA A 1 186 ? -7.941 5.924 -3.220 1.00 95.62 186 ALA A C 1
ATOM 1501 O O . ALA A 1 186 ? -7.617 5.851 -4.411 1.00 95.62 186 ALA A O 1
ATOM 1502 N N . CYS A 1 187 ? -7.819 7.057 -2.522 1.00 95.31 187 CYS A N 1
ATOM 1503 C CA . CYS A 1 187 ? -7.249 8.278 -3.085 1.00 95.31 187 CYS A CA 1
ATOM 1504 C C . CYS A 1 187 ? -5.810 8.065 -3.564 1.00 95.31 187 CYS A C 1
ATOM 1506 O O . CYS A 1 187 ? -5.507 8.370 -4.718 1.00 95.31 187 CYS A O 1
ATOM 1508 N N . LEU A 1 188 ? -4.948 7.490 -2.720 1.00 96.38 188 LEU A N 1
ATOM 1509 C CA . LEU A 1 188 ? -3.539 7.234 -3.040 1.00 96.38 188 LEU A CA 1
ATOM 1510 C C . LEU A 1 188 ? -3.376 6.362 -4.293 1.00 96.38 188 LEU A C 1
ATOM 1512 O O . LEU A 1 188 ? -2.589 6.701 -5.178 1.00 96.38 188 LEU A O 1
ATOM 1516 N N . LEU A 1 189 ? -4.158 5.285 -4.407 1.00 96.12 189 LEU A N 1
ATOM 1517 C CA . LEU A 1 189 ? -4.152 4.383 -5.567 1.00 96.12 189 LEU A CA 1
ATOM 1518 C C . LEU A 1 189 ? -4.658 5.047 -6.855 1.00 96.12 189 LEU A C 1
ATOM 1520 O O . LEU A 1 189 ? -4.305 4.635 -7.960 1.00 96.12 189 LEU A O 1
ATOM 1524 N N . GLY A 1 190 ? -5.503 6.071 -6.729 1.00 93.31 190 GLY A N 1
ATOM 1525 C CA . GLY A 1 190 ? -6.061 6.812 -7.856 1.00 93.31 190 GLY A CA 1
ATOM 1526 C C . GLY A 1 190 ? -5.172 7.941 -8.388 1.00 93.31 190 GLY A C 1
ATOM 1527 O O . GLY A 1 190 ? -5.482 8.504 -9.447 1.00 93.31 190 GLY A O 1
ATOM 1528 N N . MET A 1 191 ? -4.108 8.311 -7.670 1.00 93.12 191 MET A N 1
ATOM 1529 C CA . MET A 1 191 ? -3.227 9.426 -8.019 1.00 93.12 191 MET A CA 1
ATOM 1530 C C . MET A 1 191 ? -2.047 8.967 -8.884 1.00 93.12 191 MET A C 1
ATOM 1532 O O . MET A 1 191 ? -1.406 7.953 -8.625 1.00 93.12 191 MET A O 1
ATOM 1536 N N . LYS A 1 192 ? -1.703 9.756 -9.914 1.00 90.38 192 LYS A N 1
ATOM 1537 C CA . LYS A 1 192 ? -0.545 9.473 -10.789 1.00 90.38 192 LYS A CA 1
ATOM 1538 C C . LYS A 1 192 ? 0.802 9.673 -10.081 1.00 90.38 192 LYS A C 1
ATOM 1540 O O . LYS A 1 192 ? 1.805 9.104 -10.499 1.00 90.38 192 LYS A O 1
ATOM 1545 N N . GLY A 1 193 ? 0.823 10.500 -9.040 1.00 91.94 193 GLY A N 1
ATOM 1546 C CA . GLY A 1 193 ? 1.994 10.777 -8.224 1.00 91.94 193 GLY A CA 1
ATOM 1547 C C . GLY A 1 193 ? 1.635 11.704 -7.070 1.00 91.94 193 GLY A C 1
ATOM 1548 O O . GLY A 1 193 ? 0.868 12.647 -7.248 1.00 91.94 193 GLY A O 1
ATOM 1549 N N . VAL A 1 194 ? 2.199 11.427 -5.901 1.00 92.25 194 VAL A N 1
ATOM 1550 C CA . VAL A 1 194 ? 1.925 12.116 -4.638 1.00 92.25 194 VAL A CA 1
ATOM 1551 C C . VAL A 1 194 ? 3.242 12.605 -4.059 1.00 92.25 194 VAL A C 1
ATOM 1553 O O . VAL A 1 194 ? 4.243 11.890 -4.090 1.00 92.25 194 VAL A O 1
ATOM 1556 N N . VAL A 1 195 ? 3.271 13.831 -3.542 1.00 90.12 195 VAL A N 1
ATOM 1557 C CA . VAL A 1 195 ? 4.467 14.373 -2.890 1.00 90.12 195 VAL A CA 1
ATOM 1558 C C . VAL A 1 195 ? 4.517 13.856 -1.456 1.00 90.12 195 VAL A C 1
ATOM 1560 O O . VAL A 1 195 ? 3.782 14.324 -0.596 1.00 90.12 195 VAL A O 1
ATOM 1563 N N . VAL A 1 196 ? 5.397 12.888 -1.200 1.00 86.56 196 VAL A N 1
ATOM 1564 C CA . VAL A 1 196 ? 5.470 12.186 0.100 1.00 86.56 196 VAL A CA 1
ATOM 1565 C C . VAL A 1 196 ? 6.598 12.709 0.995 1.00 86.56 196 VAL A C 1
ATOM 1567 O O . VAL A 1 196 ? 6.727 12.326 2.153 1.00 86.56 196 VAL A O 1
ATOM 1570 N N . SER A 1 197 ? 7.462 13.579 0.467 1.00 77.75 197 SER A N 1
ATOM 1571 C CA . SER A 1 197 ? 8.604 14.121 1.207 1.00 77.75 197 SER A CA 1
ATOM 1572 C C . SER A 1 197 ? 8.742 15.624 1.010 1.00 77.75 197 SER A C 1
ATOM 1574 O O . SER A 1 197 ? 8.467 16.142 -0.071 1.00 77.75 197 SER A O 1
ATOM 1576 N N . ALA A 1 198 ? 9.282 16.305 2.025 1.00 71.12 198 ALA A N 1
ATOM 1577 C CA . ALA A 1 198 ? 9.611 17.732 1.964 1.00 71.12 198 ALA A CA 1
ATOM 1578 C C . ALA A 1 198 ? 10.568 18.086 0.808 1.00 71.12 198 ALA A C 1
ATOM 1580 O O . ALA A 1 198 ? 10.600 19.221 0.352 1.00 71.12 198 ALA A O 1
ATOM 1581 N N . LYS A 1 199 ? 11.313 17.102 0.284 1.00 76.75 199 LYS A N 1
ATOM 1582 C CA . LYS A 1 199 ? 12.199 17.257 -0.879 1.00 76.75 199 LYS A CA 1
ATOM 1583 C C . LYS A 1 199 ? 11.448 17.312 -2.220 1.00 76.75 199 LYS A C 1
ATOM 1585 O O . LYS A 1 199 ? 12.085 17.198 -3.260 1.00 76.75 199 LYS A O 1
ATOM 1590 N N . GLY A 1 200 ? 10.114 17.380 -2.212 1.00 81.38 200 GLY A N 1
ATOM 1591 C CA . GLY A 1 200 ? 9.286 17.494 -3.417 1.00 81.38 200 GLY A CA 1
ATOM 1592 C C . GLY A 1 200 ? 9.229 16.231 -4.281 1.00 81.38 200 GLY A C 1
ATOM 1593 O O . GLY A 1 200 ? 8.683 16.260 -5.381 1.00 81.38 200 GLY A O 1
ATOM 1594 N N . ARG A 1 201 ? 9.785 15.103 -3.818 1.00 86.50 201 ARG A N 1
ATOM 1595 C CA . ARG A 1 201 ? 9.796 13.862 -4.605 1.00 86.50 201 ARG A CA 1
ATOM 1596 C C . ARG A 1 201 ? 8.389 13.290 -4.711 1.00 86.50 201 ARG A C 1
ATOM 1598 O O . ARG A 1 201 ? 7.751 13.033 -3.688 1.00 86.50 201 ARG A O 1
ATOM 1605 N N . ARG A 1 202 ? 7.956 13.064 -5.952 1.00 92.50 202 ARG A N 1
ATOM 1606 C CA . ARG A 1 202 ? 6.702 12.388 -6.272 1.00 92.50 202 ARG A CA 1
ATOM 1607 C C . ARG A 1 202 ? 6.883 10.878 -6.250 1.00 92.50 202 ARG A C 1
ATOM 1609 O O . ARG A 1 202 ? 7.817 10.342 -6.849 1.00 92.50 202 ARG A O 1
ATOM 1616 N N . GLU A 1 203 ? 5.965 10.199 -5.584 1.00 95.06 203 GLU A N 1
ATOM 1617 C CA . GLU A 1 203 ? 5.883 8.745 -5.560 1.00 95.06 203 GLU A CA 1
ATOM 1618 C C . GLU A 1 203 ? 4.504 8.302 -6.045 1.00 95.06 203 GLU A C 1
ATOM 1620 O O . GLU A 1 203 ? 3.495 8.953 -5.779 1.00 95.06 203 GLU A O 1
ATOM 1625 N N . ARG A 1 204 ? 4.466 7.201 -6.786 1.00 95.88 204 ARG A N 1
ATOM 1626 C CA . ARG A 1 204 ? 3.236 6.515 -7.166 1.00 95.88 204 ARG A CA 1
ATOM 1627 C C . ARG A 1 204 ? 2.991 5.386 -6.179 1.00 95.88 204 ARG A C 1
ATOM 1629 O O . ARG A 1 204 ? 3.939 4.682 -5.833 1.00 95.88 204 ARG A O 1
ATOM 1636 N N . PHE A 1 205 ? 1.739 5.223 -5.772 1.00 97.19 205 PHE A N 1
ATOM 1637 C CA . PHE A 1 205 ? 1.298 4.160 -4.882 1.00 97.19 205 PHE A CA 1
ATOM 1638 C C . PHE A 1 205 ? 0.607 3.060 -5.685 1.00 97.19 205 PHE A C 1
ATOM 1640 O O . PHE A 1 205 ? -0.173 3.344 -6.591 1.00 97.19 205 PHE A O 1
ATOM 1647 N N . ASP A 1 206 ? 0.888 1.812 -5.336 1.00 97.25 206 ASP A N 1
ATOM 1648 C CA . ASP A 1 206 ? 0.189 0.634 -5.838 1.00 97.25 206 ASP A CA 1
ATOM 1649 C C . ASP A 1 206 ? -0.211 -0.258 -4.648 1.00 97.25 206 ASP A C 1
ATOM 1651 O O . ASP A 1 206 ? 0.376 -0.176 -3.564 1.00 97.25 206 ASP A O 1
ATOM 1655 N N . LEU A 1 207 ? -1.229 -1.100 -4.838 1.00 97.44 207 LEU A N 1
ATOM 1656 C CA . LEU A 1 207 ? -1.723 -2.000 -3.796 1.00 97.44 207 LEU A CA 1
ATOM 1657 C C . LEU A 1 207 ? -0.652 -3.047 -3.492 1.00 97.44 207 LEU A C 1
ATOM 1659 O O . LEU A 1 207 ? -0.256 -3.775 -4.399 1.00 97.44 207 LEU A O 1
ATOM 1663 N N . PHE A 1 208 ? -0.191 -3.115 -2.241 1.00 97.06 208 PHE A N 1
ATOM 1664 C CA . PHE A 1 208 ? 0.831 -4.063 -1.800 1.00 97.06 208 PHE A CA 1
ATOM 1665 C C . PHE A 1 208 ? 0.229 -5.362 -1.273 1.00 97.06 208 PHE A C 1
ATOM 1667 O O . PHE A 1 208 ? 0.585 -6.455 -1.717 1.00 97.06 208 PHE A O 1
ATOM 1674 N N . GLY A 1 209 ? -0.697 -5.235 -0.332 1.00 96.69 209 GLY A 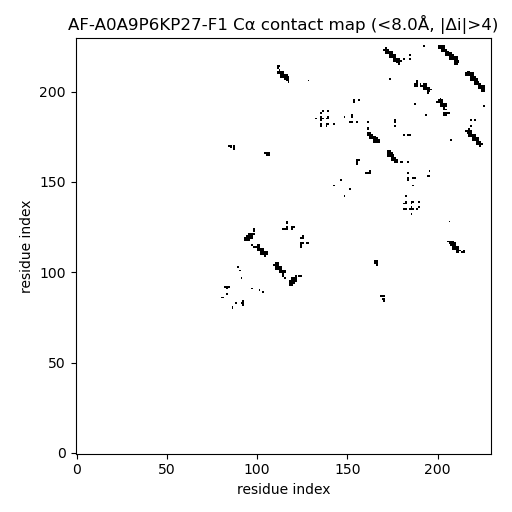N 1
ATOM 1675 C CA . GLY A 1 209 ? -1.248 -6.361 0.398 1.00 96.69 209 GLY A CA 1
ATOM 1676 C C . GLY A 1 209 ? -2.387 -5.955 1.316 1.00 96.69 209 GLY A C 1
ATOM 1677 O O . GLY A 1 209 ? -2.746 -4.782 1.390 1.00 96.69 209 GLY A O 1
ATOM 1678 N N . GLU A 1 210 ? -2.921 -6.935 2.026 1.00 96.69 210 GLU A N 1
ATOM 1679 C CA . GLU A 1 210 ? -3.962 -6.752 3.037 1.00 96.69 210 GLU A CA 1
ATOM 1680 C C . GLU A 1 210 ? -3.483 -7.346 4.359 1.00 96.69 210 GLU A C 1
ATOM 1682 O O . GLU A 1 210 ? -2.917 -8.446 4.370 1.00 96.69 210 GLU A O 1
ATOM 1687 N N . GLY A 1 211 ? -3.648 -6.585 5.439 1.00 95.56 211 GLY A N 1
ATOM 1688 C CA . GLY A 1 211 ? -3.249 -6.983 6.781 1.00 95.56 211 GLY A CA 1
ATOM 1689 C C . GLY A 1 211 ? -4.092 -8.138 7.319 1.00 95.56 211 GLY A C 1
ATOM 1690 O O . GLY A 1 211 ? -5.242 -8.341 6.931 1.00 95.56 211 GLY A O 1
ATOM 1691 N N . LEU A 1 212 ? -3.482 -8.922 8.200 1.00 94.00 212 LEU A N 1
ATOM 1692 C CA . LEU A 1 212 ? -4.090 -10.064 8.872 1.00 94.00 212 LEU A CA 1
ATOM 1693 C C . LEU A 1 212 ? -3.960 -9.914 10.388 1.00 94.00 212 LEU A C 1
ATOM 1695 O O . LEU A 1 212 ? -3.144 -9.130 10.876 1.00 94.00 212 LEU A O 1
ATOM 1699 N N . GLU A 1 213 ? -4.720 -10.731 11.118 1.00 91.88 213 GLU A N 1
ATOM 1700 C CA . GLU A 1 213 ? -4.656 -10.832 12.580 1.00 91.88 213 GLU A CA 1
ATOM 1701 C C . GLU A 1 213 ? -4.861 -9.463 13.256 1.00 91.88 213 GLU A C 1
ATOM 1703 O O . GLU A 1 213 ? -5.922 -8.861 13.133 1.00 91.88 213 GLU A O 1
ATOM 1708 N N . GLU A 1 214 ? -3.847 -8.945 13.951 1.00 85.38 214 GLU A N 1
ATOM 1709 C CA . GLU A 1 214 ? -3.894 -7.662 14.666 1.00 85.38 214 GLU A CA 1
ATOM 1710 C C . GLU A 1 214 ? -4.015 -6.439 13.738 1.00 85.38 214 GLU A C 1
ATOM 1712 O O . GLU A 1 214 ? -4.269 -5.329 14.208 1.00 85.38 214 GLU A O 1
ATOM 1717 N N . ALA A 1 215 ? -3.839 -6.639 12.431 1.00 87.00 215 ALA A N 1
ATOM 1718 C CA . ALA A 1 215 ? -3.969 -5.629 11.386 1.00 87.00 215 ALA A CA 1
ATOM 1719 C C . ALA A 1 215 ? -5.065 -5.984 10.367 1.00 87.00 215 ALA A C 1
ATOM 1721 O O . ALA A 1 215 ? -4.994 -5.583 9.204 1.00 87.00 215 ALA A O 1
ATOM 1722 N N . GLU A 1 216 ? -6.053 -6.787 10.768 1.00 90.75 216 GLU A N 1
ATOM 1723 C CA . GLU A 1 216 ? -7.191 -7.114 9.910 1.00 90.75 216 GLU A CA 1
ATOM 1724 C C . GLU A 1 216 ? -7.916 -5.840 9.444 1.00 90.75 216 GLU A C 1
ATOM 1726 O O . GLU A 1 216 ? -8.247 -4.956 10.234 1.00 90.75 216 GLU A O 1
ATOM 1731 N N . GLY A 1 217 ? -8.145 -5.748 8.132 1.00 91.00 217 GLY A N 1
ATOM 1732 C CA . GLY A 1 217 ? -8.753 -4.585 7.483 1.00 91.00 217 GLY A CA 1
ATOM 1733 C C . GLY A 1 217 ? -7.762 -3.490 7.078 1.00 91.00 217 GLY A C 1
ATOM 1734 O O . GLY A 1 217 ? -8.124 -2.625 6.279 1.00 91.00 217 GLY A O 1
ATOM 1735 N N . ASP A 1 218 ? -6.515 -3.535 7.551 1.00 96.00 218 ASP A N 1
ATOM 1736 C CA . ASP A 1 218 ? -5.497 -2.588 7.109 1.00 96.00 218 ASP A CA 1
ATOM 1737 C C . ASP A 1 218 ? -5.066 -2.861 5.672 1.00 96.00 218 ASP A C 1
ATOM 1739 O O . ASP A 1 218 ? -4.885 -4.000 5.230 1.00 96.00 218 ASP A O 1
ATOM 1743 N N . VAL A 1 219 ? -4.818 -1.780 4.944 1.00 97.25 219 VAL A N 1
ATOM 1744 C CA . VAL A 1 219 ? -4.394 -1.838 3.550 1.00 97.25 219 VAL A CA 1
ATOM 1745 C C . VAL A 1 219 ? -2.916 -1.517 3.476 1.00 97.25 219 VAL A C 1
ATOM 1747 O O . VAL A 1 219 ? -2.462 -0.463 3.923 1.00 97.25 219 VAL A O 1
ATOM 1750 N N . LEU A 1 220 ? -2.147 -2.408 2.860 1.00 97.12 220 LEU A N 1
ATOM 1751 C CA . LEU A 1 220 ? -0.740 -2.158 2.599 1.00 97.12 220 LEU A CA 1
ATOM 1752 C C . LEU A 1 220 ? -0.569 -1.616 1.192 1.00 97.12 220 LEU A C 1
ATOM 1754 O O . LEU A 1 220 ? -1.072 -2.181 0.221 1.00 97.12 220 LEU A O 1
ATOM 1758 N N . LEU A 1 221 ? 0.205 -0.545 1.074 1.00 97.56 221 LEU A N 1
ATOM 1759 C CA . LEU A 1 221 ? 0.554 0.095 -0.186 1.00 97.56 221 LEU A CA 1
ATOM 1760 C C . LEU A 1 221 ? 2.066 0.069 -0.385 1.00 97.56 221 LEU A C 1
ATOM 1762 O O . LEU A 1 221 ? 2.833 0.167 0.572 1.00 97.56 221 LEU A O 1
ATOM 1766 N N . ILE A 1 222 ? 2.504 -0.011 -1.637 1.00 96.50 222 ILE A N 1
ATOM 1767 C CA . ILE A 1 222 ? 3.905 0.163 -2.014 1.00 96.50 222 ILE A CA 1
ATOM 1768 C C . ILE A 1 222 ? 4.044 1.459 -2.801 1.00 96.50 222 ILE A C 1
ATOM 1770 O O . ILE A 1 222 ? 3.307 1.688 -3.759 1.00 96.50 222 ILE A O 1
ATOM 1774 N N . SER A 1 223 ? 4.985 2.313 -2.402 1.00 96.12 223 SER A N 1
ATOM 1775 C CA . SER A 1 223 ? 5.299 3.546 -3.116 1.00 96.12 223 SER A CA 1
ATOM 1776 C C . SER A 1 223 ? 6.637 3.455 -3.846 1.00 96.12 223 SER A C 1
ATOM 1778 O O . SER A 1 223 ? 7.635 2.934 -3.329 1.00 96.12 223 SER A O 1
ATOM 1780 N N . ARG A 1 224 ? 6.663 3.975 -5.076 1.00 93.62 224 ARG A N 1
ATOM 1781 C CA . ARG A 1 224 ? 7.843 4.016 -5.950 1.00 93.62 224 ARG A CA 1
ATOM 1782 C C . ARG A 1 224 ? 8.034 5.419 -6.504 1.00 93.62 224 ARG A C 1
ATOM 1784 O O . ARG A 1 224 ? 7.065 6.098 -6.828 1.00 93.62 224 ARG A O 1
ATOM 1791 N N . LYS A 1 225 ? 9.288 5.856 -6.629 1.00 92.50 225 LYS A N 1
ATOM 1792 C CA . LYS A 1 225 ? 9.615 7.177 -7.186 1.00 92.50 225 LYS A CA 1
ATOM 1793 C C . LYS A 1 225 ? 9.119 7.273 -8.627 1.00 92.50 225 LYS A C 1
ATOM 1795 O O . LYS A 1 225 ? 9.378 6.373 -9.423 1.00 92.50 225 LYS A O 1
ATOM 1800 N N . VAL A 1 226 ? 8.456 8.376 -8.957 1.00 90.62 226 VAL A N 1
ATOM 1801 C CA . VAL A 1 226 ? 8.099 8.696 -10.341 1.00 90.62 226 VAL A CA 1
ATOM 1802 C C . VAL A 1 226 ? 9.317 9.334 -10.998 1.00 90.62 226 VAL A C 1
ATOM 1804 O O . VAL A 1 226 ? 9.768 10.394 -10.566 1.00 90.62 226 VAL A O 1
ATOM 1807 N N . VAL A 1 227 ? 9.864 8.676 -12.018 1.00 84.38 227 VAL A N 1
ATOM 1808 C CA . VAL A 1 227 ? 10.868 9.269 -12.905 1.00 84.38 227 VAL A CA 1
ATOM 1809 C C . VAL A 1 227 ? 10.096 9.844 -14.085 1.00 84.38 227 VAL A C 1
ATOM 1811 O O . VAL A 1 227 ? 9.564 9.090 -14.897 1.00 84.38 227 VAL A O 1
ATOM 181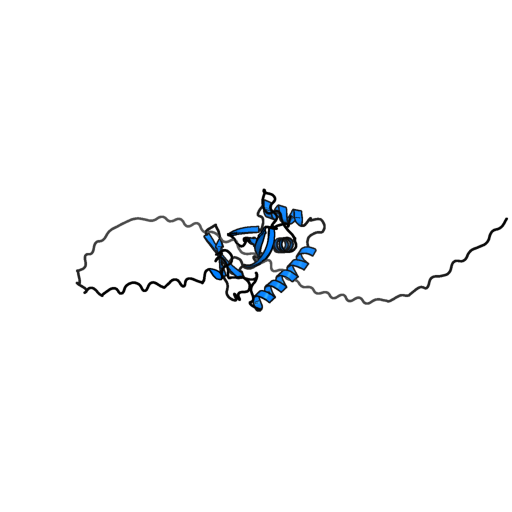4 N N . TYR A 1 228 ? 9.954 11.167 -14.133 1.00 74.25 228 TYR A N 1
ATOM 1815 C CA . TYR A 1 228 ? 9.533 11.825 -15.365 1.00 74.25 228 TYR A CA 1
ATOM 1816 C C . TYR A 1 228 ? 10.735 11.756 -16.301 1.00 74.25 228 TYR A C 1
ATOM 1818 O O . TYR A 1 228 ? 11.815 12.195 -15.912 1.00 74.25 228 TYR A O 1
ATOM 1826 N N . GLY A 1 229 ? 10.576 11.101 -17.453 1.00 62.84 229 GLY A N 1
ATOM 1827 C CA . GLY A 1 229 ? 11.605 11.139 -18.487 1.00 62.84 229 GLY A CA 1
ATOM 1828 C C . GLY A 1 229 ? 11.863 12.596 -18.851 1.00 62.84 229 GLY A C 1
ATOM 1829 O O . GLY A 1 229 ? 10.901 13.326 -19.099 1.00 62.84 229 GLY A O 1
ATOM 1830 N N . GLU A 1 230 ? 13.127 13.002 -18.771 1.00 37.91 230 GLU A N 1
ATOM 1831 C CA . GLU A 1 230 ? 13.621 14.234 -19.392 1.00 37.91 230 GLU A CA 1
ATOM 1832 C C . GLU A 1 230 ? 13.493 14.149 -20.916 1.00 37.91 230 GLU A C 1
ATOM 1834 O O . GLU A 1 230 ? 13.665 13.030 -21.461 1.00 37.91 230 GLU A O 1
#